Protein 7SBI (pdb70)

CATH classification: 3.10.20.90 (+1 more: 3.10.20.90)

Nearest PDB structures (foldseek):
  7sbi-assembly2_B  TM=1.006E+00  e=1.734E-34  Gallus gallus
  7sbi-assembly1_A  TM=1.005E+00  e=9.546E-33  Gallus gallus
  6jh0-assembly2_D  TM=4.943E-01  e=1.510E-15  Canis lupus familiaris
  3sdl-assembly1_C  TM=4.870E-01  e=1.754E-14  Homo sapiens
  8pf0-assembly1_A  TM=5.036E-01  e=2.439E-13  Homo sapiens

Solvent-accessible surface area: 17293 Å² total; per-residue (Å²): 202,100,13,110,0,44,0,55,41,120,147,46,115,43,13,63,66,167,14,70,22,70,22,26,2,8,94,1,18,4,58,0,52,154,92,54,104,29,47,32,39,38,5,95,18,45,46,64,107,84,137,88,84,78,37,104,32,48,58,20,0,44,59,22,35,10,131,117,90,9,40,0,60,2,28,77,22,144,96,112,84,14,50,0,16,0,72,22,114,62,29,15,0,15,10,72,3,100,17,84,30,33,0,108,87,1,0,87,65,0,108,70,25,30,123,10,43,33,128,36,0,64,0,26,9,111,127,136,105,6,94,55,122,49,38,0,65,96,41,80,0,22,48,119,22,37,0,110,7,88,84,119,124,274,137,156,94,10,92,1,47,0,57,45,131,141,44,112,42,16,64,53,138,15,85,21,70,27,26,1,18,95,1,15,5,55,0,52,149,87,56,104,30,46,34,42,37,3,106,17,49,30,72,119,73,125,73,42,49,79,32,94,32,40,56,22,0,47,59,12,32,1,133,111,91,13,41,0,55,2,40,78,34,144,88,112,87,16,49,0,19,0,84,17,100,78,39,26,0,16,10,73,2,83,14,78,30,34,0,101,87,1,10,88,61,0,25,74,26,25,133,21,54,32,147,38,4,96,0,30,16,121,138,87,96,7,96,53,120,51,37,0,60,97,13,76,0,31,41,56,15,42,0,103,7,105,87,35,129,281

Secondary structure (DSSP, 8-state):
--EEEEEE-TTS-EEEEEE-TT-BHHHHHHHHHHHH---GGGEEEEES--------TTSBSGGGT--S-EEEEEEE-----EEEEEE-SS-EEEEEE-TT-BHHHHHHHHHHHH---GGGEEEEETTEEPPTTSBTGGGTPPTT-EEEEEE---/---EEEEEE-TTS-EEEEEE-TT-BHHHHHHHHHHHH---GGGEEEEES-----PPP-TTSBSGGGT--S-EEEEEEE-----EEEEEE-SS-EEEEEE-TTSBHHHHHHHHHHHH---GGGEEEESSS-BPPTTSBTGGGTPPTT-EEEEEE---

Sequence (310 aa):
HMVKVQVKQLQGMSLTRKVHPSTTVWELKGEIEKEWCIPRYQQRLALQDNSNPALRDGDSLAAHGLFYDIVLLLLCTEPQEMEVLVKDSNKTTVYTVRPTDTVKQLKQQIYACQHVPVEQQRLTYETKELENHHTLEHYHVQPRSTIYLLLRLRSHMVKVQVKQLQGMSLTRKVHPSTTVWELKGEIEKEWCIPRYQQRLALQDNSNLPALRDGDSLAAHGLFYDIVLLLLCTEPQEMEVLVKDSNKTTVYTVRPTDTVKQLKQQIYACQHVPVEQQRLTYETKELENHHTLEHYHVQPRSTIYLLLRLR

Foldseek 3Di:
DWAWEWEAEPVGDIDIDTHAQFDFQLVVLVVVCVVPVAQSQFKAKDFPDAVHDGGDRVGGNVVVVRRYYTYIYIDGHDQDWFKEWEAEDPDIDIDIDGQFAFQQVVLVVCCVPVVADSVQWWKADPNHTGDRGHGNVVVSDDGHYYIYIDTDPD/DQWAWEWEAEPVGDIDIDTHGQQAFQLVVLVVVCVVPVAQSQFKAKDFPDPVHWDGGDRVGGNVVRVRRYYTYIYIGGDDQDWFKEWEDEDPDIDIDIDGQFAFQQVVLVVCCVPVVADSVQWWKDDPNHTGDRGHGNVVVSDDGHYYIYTDTDPD

B-factor: mean 43.78, std 9.24, range [24.63, 80.58]

Structure (mmCIF, N/CA/C/O backbone):
data_7SBI
#
_entry.id   7SBI
#
_cell.length_a   28.921
_cell.length_b   100.922
_cell.length_c   55.748
_cell.angle_alpha   90.000
_cell.angle_beta   104.962
_cell.angle_gamma   90.000
#
_symmetry.space_group_name_H-M   'P 1 21 1'
#
loop_
_entity.id
_entity.type
_entity.pdbx_description
1 polymer "2'-5' oligoadenylate synthase"
2 water water
#
loop_
_atom_site.group_PDB
_atom_site.id
_atom_site.type_symbol
_atom_site.label_atom_id
_atom_site.label_alt_id
_atom_site.label_comp_id
_atom_site.label_asym_id
_atom_site.label_entity_id
_atom_site.label_seq_id
_atom_site.pdbx_PDB_ins_code
_atom_site.Cartn_x
_atom_site.Cartn_y
_atom_site.Cartn_z
_atom_site.occupancy
_atom_site.B_iso_or_equiv
_atom_site.auth_seq_id
_atom_site.auth_comp_id
_atom_site.auth_asym_id
_atom_site.auth_atom_id
_atom_site.pdbx_PDB_model_num
ATOM 1 N N . HIS A 1 3 ? 40.71334 1.29107 100.62798 1.000 44.07898 348 HIS A N 1
ATOM 2 C CA . HIS A 1 3 ? 40.92434 0.82479 101.99259 1.000 48.72466 348 HIS A CA 1
ATOM 3 C C . HIS A 1 3 ? 39.76223 -0.06245 102.43369 1.000 55.89687 348 HIS A C 1
ATOM 4 O O . HIS A 1 3 ? 39.85824 -0.78602 103.42498 1.000 56.98201 348 HIS A O 1
ATOM 11 N N . MET A 1 4 ? 38.66573 0.00055 101.68222 1.000 56.14124 349 MET A N 1
ATOM 12 C CA . MET A 1 4 ? 37.44791 -0.73673 101.98076 1.000 47.77013 349 MET A CA 1
ATOM 13 C C . MET A 1 4 ? 37.13292 -1.68836 100.83379 1.000 50.65049 349 MET A C 1
ATOM 14 O O . MET A 1 4 ? 37.52237 -1.45377 99.68646 1.000 48.42108 349 MET A O 1
ATOM 19 N N . VAL A 1 5 ? 36.42265 -2.76608 101.15327 1.000 46.32456 350 VAL A N 1
ATOM 20 C CA . VAL A 1 5 ? 36.10287 -3.80632 100.18584 1.000 39.17668 350 VAL A CA 1
ATOM 21 C C . VAL A 1 5 ? 34.60432 -3.81080 99.90538 1.000 41.34903 350 VAL A C 1
ATOM 22 O O . VAL A 1 5 ? 33.78400 -3.35646 100.70926 1.000 35.66984 350 VAL A O 1
ATOM 26 N N . LYS A 1 6 ? 34.25366 -4.33575 98.73277 1.000 41.01541 351 LYS A N 1
ATOM 27 C CA . LYS A 1 6 ? 32.87102 -4.41017 98.27544 1.000 37.27458 351 LYS A CA 1
ATOM 28 C C . LYS A 1 6 ? 32.27119 -5.76110 98.65073 1.000 34.52153 351 LYS A C 1
ATOM 29 O O . LYS A 1 6 ? 32.78530 -6.80891 98.24523 1.000 37.38605 351 LYS A O 1
ATOM 35 N N . VAL A 1 7 ? 31.18377 -5.73602 99.41694 1.000 31.91358 352 VAL A N 1
ATOM 36 C CA . VAL A 1 7 ? 30.50344 -6.94470 99.87138 1.000 37.62209 352 VAL A CA 1
ATOM 37 C C . VAL A 1 7 ? 29.08838 -6.93153 99.30842 1.000 37.24963 352 VAL A C 1
ATOM 38 O O . VAL A 1 7 ? 28.27414 -6.07297 99.67440 1.000 38.74286 352 VAL A O 1
ATOM 42 N N . GLN A 1 8 ? 28.79852 -7.86695 98.40817 1.000 33.11374 353 GLN A N 1
ATOM 43 C CA . GLN A 1 8 ? 27.45590 -8.06281 97.87866 1.000 34.62167 353 GLN A CA 1
ATOM 44 C C . GLN A 1 8 ? 26.80097 -9.23765 98.59408 1.000 37.68748 353 GLN A C 1
ATOM 45 O O . GLN A 1 8 ? 27.41720 -10.29789 98.74724 1.000 33.91043 353 GLN A O 1
ATOM 51 N N . VAL A 1 9 ? 25.55638 -9.04994 99.02522 1.000 36.99281 354 VAL A N 1
ATOM 52 C CA . VAL A 1 9 ? 24.79458 -10.07950 99.72608 1.000 34.92824 354 VAL A CA 1
ATOM 53 C C . VAL A 1 9 ? 23.55575 -10.37745 98.89332 1.000 35.27795 354 VAL A C 1
ATOM 54 O O . VAL A 1 9 ? 22.61662 -9.57273 98.85926 1.000 35.59133 354 VAL A O 1
ATOM 58 N N . LYS A 1 10 ? 23.53921 -11.53675 98.24055 1.000 36.74872 355 LYS A N 1
ATOM 59 C CA . LYS A 1 10 ? 22.45982 -11.90945 97.33640 1.000 44.68694 355 LYS A CA 1
ATOM 60 C C . LYS A 1 10 ? 21.50325 -12.90142 97.98657 1.000 45.17482 355 LYS A C 1
ATOM 61 O O . LYS A 1 10 ? 21.92608 -13.84663 98.65975 1.000 42.41601 355 LYS A O 1
ATOM 67 N N . GLN A 1 11 ? 20.21111 -12.67251 97.77368 1.000 48.34696 356 GLN A N 1
ATOM 68 C CA . GLN A 1 11 ? 19.13672 -13.53732 98.23387 1.000 45.09236 356 GLN A CA 1
ATOM 69 C C . GLN A 1 11 ? 18.83930 -14.59604 97.16536 1.000 48.52712 356 GLN A C 1
ATOM 70 O O . GLN A 1 11 ? 19.3271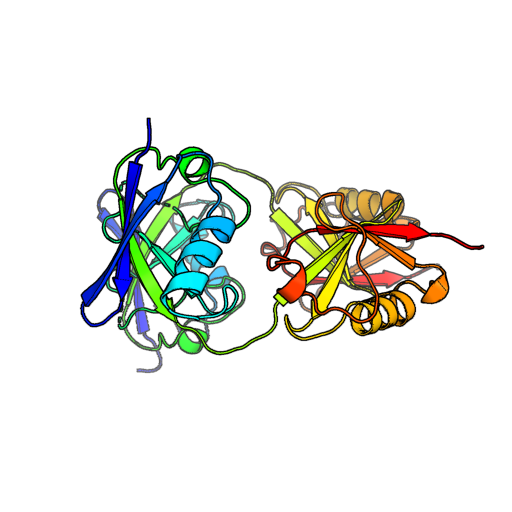6 -14.52257 96.03552 1.000 53.09278 356 GLN A O 1
ATOM 76 N N . LEU A 1 12 ? 18.04604 -15.60550 97.54648 1.000 49.82745 357 LEU A N 1
ATOM 7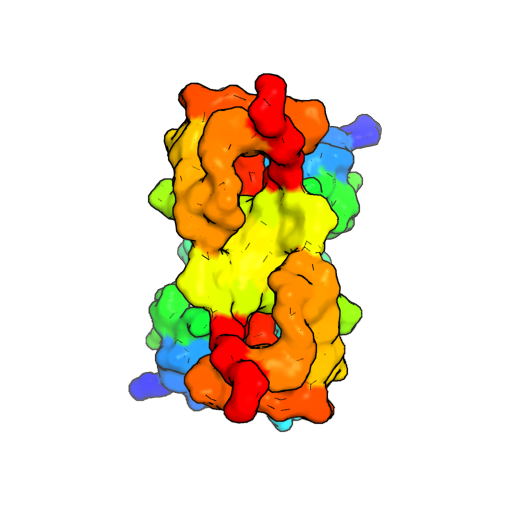7 C CA . LEU A 1 12 ? 17.79767 -16.75796 96.67957 1.000 46.97370 357 LEU A CA 1
ATOM 78 C C . LEU A 1 12 ? 17.31867 -16.34494 95.29114 1.000 54.71475 357 LEU A C 1
ATOM 79 O O . LEU A 1 12 ? 17.75771 -16.90897 94.28162 1.000 50.83371 357 LEU A O 1
ATOM 84 N N . GLN A 1 13 ? 16.41978 -15.36457 95.21782 1.000 53.48156 358 GLN A N 1
ATOM 85 C CA . GLN A 1 13 ? 15.85785 -14.92128 93.94801 1.000 50.23226 358 GLN A CA 1
ATOM 86 C C . GLN A 1 13 ? 16.67480 -13.82277 93.27626 1.000 53.72932 358 GLN A C 1
ATOM 87 O O . GLN A 1 13 ? 16.20749 -13.23553 92.29478 1.000 63.06463 358 GLN A O 1
ATOM 93 N N . GLY A 1 14 ? 17.87589 -13.53326 93.77184 1.000 49.45692 359 GLY A N 1
ATOM 94 C CA . GLY A 1 14 ? 18.77825 -12.60712 93.12940 1.000 54.76109 359 GLY A CA 1
ATOM 95 C C . GLY A 1 14 ? 18.76068 -11.20004 93.69077 1.000 53.92866 359 GLY A C 1
ATOM 96 O O . GLY A 1 14 ? 19.70089 -10.43839 93.43271 1.000 54.26414 359 GLY A O 1
ATOM 97 N N . MET A 1 15 ? 17.72280 -10.83113 94.44119 1.000 46.41702 360 MET A N 1
ATOM 98 C CA . MET A 1 15 ? 17.71151 -9.52713 95.08989 1.000 46.74847 360 MET A CA 1
ATOM 99 C C . MET A 1 15 ? 18.88155 -9.42556 96.05978 1.000 44.10806 360 MET A C 1
ATOM 100 O O . MET A 1 15 ? 19.16454 -10.35655 96.81805 1.000 43.02476 360 MET A O 1
ATOM 105 N N . SER A 1 16 ? 19.56875 -8.28728 96.03250 1.000 41.67699 361 SER A N 1
ATOM 106 C CA . SER A 1 16 ? 20.83253 -8.17249 96.74111 1.000 42.17827 361 SER A CA 1
ATOM 107 C C . SER A 1 16 ? 21.01586 -6.75662 97.26661 1.000 39.46423 361 SER A C 1
ATOM 108 O O . SER A 1 16 ? 20.26227 -5.83752 96.93371 1.000 35.20172 361 SER A O 1
ATOM 111 N N . LEU A 1 17 ? 22.04636 -6.59874 98.09629 1.000 30.02208 362 LEU A N 1
ATOM 112 C CA . LEU A 1 17 ? 22.49203 -5.30197 98.57913 1.000 32.22497 362 LEU A CA 1
ATOM 113 C C . LEU A 1 17 ? 24.01246 -5.26882 98.54064 1.000 39.65825 362 LEU A C 1
ATOM 114 O O . LEU A 1 17 ? 24.67296 -6.30638 98.64299 1.000 34.85870 362 LEU A O 1
ATOM 119 N N . THR A 1 18 ? 24.56204 -4.06639 98.39481 1.000 37.72665 363 THR A N 1
ATOM 120 C CA . THR A 1 18 ? 26.00121 -3.86907 98.31076 1.000 45.16632 363 THR A CA 1
ATOM 121 C C . THR A 1 18 ? 26.42553 -2.84415 99.35024 1.000 42.05585 363 THR A C 1
ATOM 122 O O . THR A 1 18 ? 25.77904 -1.80497 99.50953 1.000 42.85141 363 THR A O 1
ATOM 126 N N . ARG A 1 19 ? 27.51170 -3.14443 100.05842 1.000 42.10939 364 ARG A N 1
ATOM 127 C CA . ARG A 1 19 ? 28.01570 -2.28212 101.11583 1.000 40.86915 364 ARG A CA 1
ATOM 128 C C . ARG A 1 19 ? 29.52924 -2.18325 101.02576 1.000 41.66909 364 ARG A C 1
ATOM 129 O O . ARG A 1 19 ? 30.21656 -3.18552 100.80987 1.000 43.17712 364 ARG A O 1
ATOM 137 N N . LYS A 1 20 ? 30.03772 -0.96687 101.19453 1.000 39.82566 365 LYS A N 1
ATOM 138 C CA . LYS A 1 20 ? 31.46788 -0.72383 101.33819 1.000 39.60122 365 LYS A CA 1
ATOM 139 C C . LYS A 1 20 ? 31.81743 -0.89474 102.81191 1.000 38.85792 365 LYS A C 1
ATOM 140 O O . LYS A 1 20 ? 31.42761 -0.07304 103.64750 1.000 50.19203 365 LYS A O 1
ATOM 146 N N . VAL A 1 21 ? 32.53994 -1.96263 103.13836 1.000 42.27821 366 VAL A N 1
ATOM 147 C CA . VAL A 1 21 ? 32.81384 -2.30019 104.52787 1.000 41.09135 366 VAL A CA 1
ATOM 148 C C . VAL A 1 21 ? 34.31224 -2.48928 104.72183 1.000 43.20609 366 VAL A C 1
ATOM 149 O O . VAL A 1 21 ? 35.03887 -2.87151 103.79799 1.000 48.17969 366 VAL A O 1
ATOM 153 N N . HIS A 1 22 ? 34.77857 -2.18857 105.93821 1.000 44.32244 367 HIS A N 1
ATOM 154 C CA . HIS A 1 22 ? 36.18191 -2.33584 106.30095 1.000 42.93165 367 HIS A CA 1
ATOM 155 C C . HIS A 1 22 ? 36.48772 -3.79919 106.62046 1.000 37.16787 367 HIS A C 1
ATOM 156 O O . HIS A 1 22 ? 35.67073 -4.47911 107.24762 1.000 38.98294 367 HIS A O 1
ATOM 163 N N . PRO A 1 23 ? 37.64417 -4.31147 106.19068 1.000 37.19347 368 PRO A N 1
ATOM 164 C CA . PRO A 1 23 ? 37.94441 -5.73774 106.41004 1.000 36.47179 368 PRO A CA 1
ATOM 165 C C . PRO A 1 23 ? 37.97203 -6.15474 107.87304 1.000 31.51631 368 PRO A C 1
ATOM 166 O O . PRO A 1 23 ? 37.92437 -7.35900 108.15377 1.000 29.11543 368 PRO A O 1
ATOM 170 N N . SER A 1 24 ? 38.04186 -5.21143 108.81234 1.000 30.82774 369 SER A N 1
ATOM 171 C CA . SER A 1 24 ? 38.00151 -5.54725 110.23050 1.000 32.46643 369 SER A CA 1
ATOM 172 C C . SER A 1 24 ? 36.58358 -5.70562 110.76320 1.000 29.35995 369 SER A C 1
ATOM 173 O O . SER A 1 24 ? 36.41615 -6.00558 111.95033 1.000 31.60596 369 SER A O 1
ATOM 176 N N . THR A 1 25 ? 35.56849 -5.51655 109.92442 1.000 30.42521 370 THR A N 1
ATOM 177 C CA . THR A 1 25 ? 34.19097 -5.70396 110.35830 1.000 34.63294 370 THR A CA 1
ATOM 178 C C . THR A 1 25 ? 33.89045 -7.18784 110.52944 1.000 35.83634 370 THR A C 1
ATOM 179 O O . THR A 1 25 ? 34.23492 -8.00628 109.67109 1.000 29.54964 370 THR A O 1
ATOM 183 N N . THR A 1 26 ? 33.23879 -7.53152 111.63635 1.000 33.27672 371 THR A N 1
ATOM 184 C CA . THR A 1 26 ? 32.90689 -8.91820 111.91692 1.000 34.14172 371 THR A CA 1
ATOM 185 C C . THR A 1 26 ? 31.69992 -9.36304 111.09504 1.000 31.56248 371 THR A C 1
ATOM 186 O O . THR A 1 26 ? 30.95543 -8.54989 110.54035 1.000 24.85539 371 THR A O 1
ATOM 190 N N . VAL A 1 27 ? 31.52055 -10.68397 111.01670 1.000 29.46668 372 VAL A N 1
ATOM 191 C CA . VAL A 1 27 ? 30.37069 -11.24061 110.31093 1.000 26.89051 372 VAL A CA 1
ATOM 192 C C . VAL A 1 27 ? 29.07883 -10.89674 111.04279 1.000 27.04735 372 VAL A C 1
ATOM 193 O O . VAL A 1 27 ? 28.04086 -10.64845 110.41683 1.000 28.58694 372 VAL A O 1
ATOM 197 N N . TRP A 1 28 ? 29.12178 -10.87228 112.37731 1.000 28.29497 373 TRP A N 1
ATOM 198 C CA . TRP A 1 28 ? 27.94905 -10.48470 113.15525 1.000 33.19263 373 TRP A CA 1
ATOM 199 C C . TRP A 1 28 ? 27.55233 -9.04333 112.86122 1.000 34.74749 373 TRP A C 1
ATOM 200 O O . TRP A 1 28 ? 26.37042 -8.73956 112.66187 1.000 35.22195 373 TRP A O 1
ATOM 211 N N . GLU A 1 29 ? 28.53305 -8.13630 112.84087 1.000 31.47929 374 GLU A N 1
ATOM 212 C CA . GLU A 1 29 ? 28.24964 -6.74704 112.49688 1.000 32.48406 374 GLU A CA 1
ATOM 213 C C . GLU A 1 29 ? 27.74246 -6.62005 111.06682 1.000 34.14909 374 GLU A C 1
ATOM 214 O O . GLU A 1 29 ? 26.90528 -5.75661 110.78077 1.000 40.07829 374 GLU A O 1
ATOM 220 N N . LEU A 1 30 ? 28.24612 -7.45597 110.15458 1.000 33.25748 375 LEU A N 1
ATOM 221 C CA . LEU A 1 30 ? 27.74235 -7.44443 108.78475 1.000 34.20605 375 LEU A CA 1
ATOM 222 C C . LEU A 1 30 ? 26.28798 -7.89502 108.73159 1.000 35.94928 375 LEU A C 1
ATOM 223 O O . LEU A 1 30 ? 25.49713 -7.36971 107.93943 1.000 32.40325 375 LEU A O 1
ATOM 228 N N . LYS A 1 31 ? 25.91703 -8.86732 109.56899 1.000 34.61969 376 LYS A N 1
ATOM 229 C CA . LYS A 1 31 ? 24.51987 -9.27911 109.64998 1.000 33.76164 376 LYS A CA 1
ATOM 230 C C . LYS A 1 31 ? 23.64048 -8.16021 110.19068 1.000 32.96041 376 LYS A C 1
ATOM 231 O O . LYS A 1 31 ? 22.45791 -8.07268 109.83560 1.000 33.63764 376 LYS A O 1
ATOM 237 N N . GLY A 1 32 ? 24.19367 -7.30215 111.05247 1.000 37.04604 377 GLY A N 1
ATOM 238 C CA . GLY A 1 32 ? 23.45468 -6.13277 111.49170 1.000 33.05626 377 GLY A CA 1
ATOM 239 C C . GLY A 1 32 ? 23.20408 -5.14518 110.37122 1.000 30.88152 377 GLY A C 1
ATOM 240 O O . GLY A 1 32 ? 22.15572 -4.49450 110.33561 1.000 31.76112 377 GLY A O 1
ATOM 241 N N . GLU A 1 33 ? 24.16103 -5.01026 109.44942 1.000 29.05040 378 GLU A N 1
ATOM 242 C CA . GLU A 1 33 ? 23.94732 -4.16793 108.27734 1.000 30.58304 378 GLU A CA 1
ATOM 243 C C . GLU A 1 33 ? 22.87799 -4.75746 107.36691 1.000 33.14422 378 GLU A C 1
ATOM 244 O O . GLU A 1 33 ? 22.08366 -4.01879 106.77400 1.000 36.45214 378 GLU A O 1
ATOM 250 N N . ILE A 1 34 ? 22.84377 -6.08621 107.24137 1.000 29.43026 379 ILE A N 1
ATOM 251 C CA . ILE A 1 34 ? 21.76852 -6.73072 106.49547 1.000 32.23651 379 ILE A CA 1
ATOM 252 C C . ILE A 1 34 ? 20.43581 -6.52442 107.20249 1.000 30.48988 379 ILE A C 1
ATOM 253 O O . ILE A 1 34 ? 19.38499 -6.44185 106.55479 1.000 39.14177 379 ILE A O 1
ATOM 258 N N . GLU A 1 35 ? 20.45432 -6.42440 108.53365 1.000 30.96702 380 GLU A N 1
ATOM 259 C CA . GLU A 1 35 ? 19.21447 -6.28170 109.28989 1.000 34.66480 380 GLU A CA 1
ATOM 260 C C . GLU A 1 35 ? 18.59063 -4.90645 109.08176 1.000 31.86096 380 GLU A C 1
ATOM 261 O O . GLU A 1 35 ? 17.36630 -4.78542 108.97632 1.000 34.14971 380 GLU A O 1
ATOM 267 N N . LYS A 1 36 ? 19.40905 -3.85473 109.03197 1.000 29.70103 381 LYS A N 1
ATOM 268 C CA . LYS A 1 36 ? 18.85701 -2.51329 108.88167 1.000 32.44230 381 LYS A CA 1
ATOM 269 C C . LYS A 1 36 ? 18.28463 -2.26506 107.49134 1.000 32.79959 381 LYS A C 1
ATOM 270 O O . LYS A 1 36 ? 17.50586 -1.32164 107.31808 1.000 47.81481 381 LYS A O 1
ATOM 276 N N . GLU A 1 37 ? 18.64923 -3.07929 106.50068 1.000 36.66445 382 GLU A N 1
ATOM 277 C CA . GLU A 1 37 ? 18.09778 -2.93301 105.15806 1.000 41.73363 382 GLU A CA 1
ATOM 278 C C . GLU A 1 37 ? 16.88780 -3.82773 104.91072 1.000 41.58000 382 GLU A C 1
ATOM 279 O O . GLU A 1 37 ? 15.90426 -3.38331 104.30859 1.000 43.37842 382 GLU A O 1
ATOM 285 N N . TRP A 1 38 ? 16.93207 -5.07761 105.37250 1.000 36.25742 383 TRP A N 1
ATOM 286 C CA . TRP A 1 38 ? 15.90320 -6.05796 105.05524 1.000 35.63083 383 TRP A CA 1
ATOM 287 C C . TRP A 1 38 ? 15.13151 -6.55170 106.27115 1.000 32.29167 383 TRP A C 1
ATOM 288 O O . TRP A 1 38 ? 14.22822 -7.38105 106.11160 1.000 36.16091 383 TRP A O 1
ATOM 299 N N . CYS A 1 39 ? 15.47709 -6.09588 107.47591 1.000 33.80811 384 CYS A N 1
ATOM 300 C CA . CYS A 1 39 ? 14.75401 -6.36211 108.71818 1.000 33.26986 384 CYS A CA 1
ATOM 301 C C . CYS A 1 39 ? 14.82845 -7.81685 109.16263 1.000 31.92684 384 CYS A C 1
ATOM 302 O O . CYS A 1 39 ? 14.13683 -8.19761 110.11576 1.000 35.45634 384 CYS A O 1
ATOM 305 N N . ILE A 1 40 ? 15.63750 -8.64021 108.50972 1.000 34.42490 385 ILE A N 1
ATOM 306 C CA . ILE A 1 40 ? 15.81179 -10.02211 108.97193 1.000 33.56136 385 ILE A CA 1
ATOM 307 C C . ILE A 1 40 ? 16.63061 -10.01424 110.25635 1.000 35.89755 385 ILE A C 1
ATOM 308 O O . ILE A 1 40 ? 17.72195 -9.41767 110.28500 1.000 34.47682 385 ILE A O 1
ATOM 313 N N . PRO A 1 41 ? 16.15094 -10.62350 111.33979 1.000 37.68075 386 PRO A N 1
ATOM 314 C CA . PRO A 1 41 ? 16.96843 -10.72219 112.55529 1.000 35.57430 386 PRO A CA 1
ATOM 315 C C . PRO A 1 41 ? 18.30945 -11.38470 112.26639 1.000 35.01825 386 PRO A C 1
ATOM 316 O O . PRO A 1 41 ? 18.40717 -12.29460 111.43973 1.000 35.48826 386 PRO A O 1
ATOM 320 N N . ARG A 1 42 ? 19.35334 -10.91298 112.95630 1.000 29.57952 387 ARG A N 1
ATOM 321 C CA . ARG A 1 42 ? 20.68261 -11.48969 112.77441 1.000 31.03158 387 ARG A CA 1
ATOM 322 C C . ARG A 1 42 ? 20.69615 -12.98077 113.08363 1.000 30.41490 387 ARG A C 1
ATOM 323 O O . ARG A 1 42 ? 21.46502 -13.73492 112.47657 1.000 35.54459 387 ARG A O 1
ATOM 331 N N . TYR A 1 43 ? 19.85534 -13.42156 114.02144 1.000 32.46817 388 TYR A N 1
ATOM 332 C CA . TYR A 1 43 ? 19.83692 -14.81964 114.43348 1.000 35.02346 388 TYR A CA 1
ATOM 333 C C . TYR A 1 43 ? 19.25044 -15.73413 113.36670 1.000 30.48420 388 TYR A C 1
ATOM 334 O O . TYR A 1 43 ? 19.44677 -16.95250 113.43720 1.000 31.80558 388 TYR A O 1
ATOM 343 N N . GLN A 1 44 ? 18.53605 -15.17817 112.38695 1.000 34.41385 389 GLN A N 1
ATOM 344 C CA . GLN A 1 44 ? 17.92046 -15.95603 111.31988 1.000 33.63544 389 GLN A CA 1
ATOM 345 C C . GLN A 1 44 ? 18.64057 -15.77920 109.98817 1.000 37.21338 389 GLN A C 1
ATOM 346 O O . GLN A 1 44 ? 18.08103 -16.10450 108.93566 1.000 40.91584 389 GLN A O 1
ATOM 352 N N . GLN A 1 45 ? 19.87058 -15.27461 110.01398 1.000 31.24471 390 GLN A N 1
ATOM 353 C CA . GLN A 1 45 ? 20.65632 -15.04248 108.81058 1.000 30.64014 390 GLN A CA 1
ATOM 354 C C . GLN A 1 45 ? 21.77290 -16.07237 108.72984 1.000 36.34697 390 GLN A C 1
ATOM 355 O O . GLN A 1 45 ? 22.56574 -16.20756 109.66773 1.000 41.14335 390 GLN A O 1
ATOM 361 N N . ARG A 1 46 ? 21.83411 -16.79207 107.61366 1.000 29.45763 391 ARG A N 1
ATOM 362 C CA . ARG A 1 46 ? 22.93440 -17.70132 107.32203 1.000 34.69995 391 ARG A CA 1
ATOM 363 C C . ARG A 1 46 ? 23.69133 -17.16768 106.11346 1.000 34.85970 391 ARG A C 1
ATOM 364 O O . ARG A 1 46 ? 23.12345 -17.05185 105.02178 1.000 34.00965 391 ARG A O 1
ATOM 372 N N . LEU A 1 47 ? 24.96443 -16.84029 106.31295 1.000 35.71415 392 LEU A N 1
ATOM 373 C CA . LEU A 1 47 ? 25.81303 -16.27667 105.27336 1.000 39.65774 392 LEU A CA 1
ATOM 374 C C . LEU A 1 47 ? 26.85581 -17.29504 104.83306 1.000 37.97184 392 LEU A C 1
ATOM 375 O O . LEU A 1 47 ? 27.43569 -18.00355 105.66211 1.000 39.93492 392 LEU A O 1
ATOM 380 N N . ALA A 1 48 ? 27.08603 -17.36497 103.52306 1.000 35.29207 393 ALA A N 1
ATOM 381 C CA . ALA A 1 48 ? 28.08006 -18.26448 102.95742 1.000 41.88750 393 ALA A CA 1
ATOM 382 C C . ALA A 1 48 ? 28.64839 -17.64173 101.69114 1.000 45.76610 393 ALA A C 1
ATOM 383 O O . ALA A 1 48 ? 27.97745 -16.86189 101.01048 1.000 39.92214 393 ALA A O 1
ATOM 385 N N . LEU A 1 49 ? 29.89392 -17.99155 101.38411 1.000 44.42582 394 LEU A N 1
ATOM 386 C CA . LEU A 1 49 ? 30.54647 -17.45513 100.19898 1.000 43.34367 394 LEU A CA 1
ATOM 387 C C . LEU A 1 49 ? 29.96707 -18.08647 98.93922 1.000 43.69975 394 LEU A C 1
ATOM 388 O O . LEU A 1 49 ? 29.71303 -19.29344 98.88765 1.000 42.16190 394 LEU A O 1
ATOM 393 N N . GLN A 1 50 ? 29.73832 -17.25259 97.92299 1.000 45.09461 395 GLN A N 1
ATOM 394 C CA . GLN A 1 50 ? 29.24625 -17.75872 96.64542 1.000 48.17516 395 GLN A CA 1
ATOM 395 C C . GLN A 1 50 ? 30.30484 -18.59384 95.93639 1.000 53.06598 395 GLN A C 1
ATOM 396 O O . GLN A 1 50 ? 30.02954 -19.70999 95.48198 1.000 56.00556 395 GLN A O 1
ATOM 402 N N . ASP A 1 51 ? 31.52221 -18.06886 95.83152 1.000 59.72890 396 ASP A N 1
ATOM 403 C CA . ASP A 1 51 ? 32.60946 -18.72186 95.11101 1.000 59.73078 396 ASP A CA 1
ATOM 404 C C . ASP A 1 51 ? 33.71572 -19.04878 96.10552 1.000 57.37734 396 ASP A C 1
ATOM 405 O O . ASP A 1 51 ? 34.41862 -18.14813 96.57682 1.000 57.88645 396 ASP A O 1
ATOM 410 N N . ASN A 1 52 ? 33.87636 -20.33036 96.41640 1.000 62.11545 397 ASN A N 1
ATOM 411 C CA . ASN A 1 52 ? 34.90336 -20.75442 97.35809 1.000 59.67418 397 ASN A CA 1
ATOM 412 C C . ASN A 1 52 ? 35.73486 -21.89493 96.77849 1.000 66.25980 397 ASN A C 1
ATOM 413 O O . ASN A 1 52 ? 36.42741 -21.72186 95.77577 1.000 66.00722 397 ASN A O 1
ATOM 418 N N . SER A 1 54 ? 39.66997 -22.27825 96.46052 1.000 66.95602 399 SER A N 1
ATOM 419 C CA . SER A 1 54 ? 40.30661 -22.73236 97.69083 1.000 66.82969 399 SER A CA 1
ATOM 420 C C . SER A 1 54 ? 39.35294 -22.59828 98.87852 1.000 69.67370 399 SER A C 1
ATOM 421 O O . SER A 1 54 ? 38.87384 -21.50463 99.18622 1.000 80.58155 399 SER A O 1
ATOM 424 N N . ASN A 1 55 ? 39.07462 -23.72059 99.53491 0.964 73.08658 400 ASN A N 1
ATOM 425 C CA . ASN A 1 55 ? 38.15579 -23.74188 100.66682 0.964 68.04084 400 ASN A CA 1
ATOM 426 C C . ASN A 1 55 ? 38.86921 -23.31337 101.94381 0.964 64.74382 400 ASN A C 1
ATOM 427 O O . ASN A 1 55 ? 39.79581 -23.98393 102.40086 0.964 60.20719 400 ASN A O 1
ATOM 432 N N . PRO A 1 57 ? 36.37183 -21.94389 104.44699 1.000 48.48217 402 PRO A N 1
ATOM 433 C CA . PRO A 1 57 ? 35.78516 -22.44012 105.69752 1.000 47.74295 402 PRO A CA 1
ATOM 434 C C . PRO A 1 57 ? 34.48813 -21.72111 106.06191 1.000 53.16254 402 PRO A C 1
ATOM 435 O O . PRO A 1 57 ? 34.16655 -20.69641 105.45921 1.000 50.93258 402 PRO A O 1
ATOM 439 N N . ALA A 1 58 ? 33.75644 -22.25921 107.03570 1.000 50.50629 403 ALA A N 1
ATOM 440 C CA . ALA A 1 58 ? 32.49807 -21.65466 107.45185 1.000 50.83214 403 ALA A CA 1
ATOM 441 C C . ALA A 1 58 ? 32.73558 -20.31526 108.13954 1.000 47.51671 403 ALA A C 1
ATOM 442 O O . ALA A 1 58 ? 33.70986 -20.13936 108.87719 1.000 46.29359 403 ALA A O 1
ATOM 444 N N . LEU A 1 59 ? 31.83803 -19.36539 107.88451 1.000 46.52568 404 LEU A N 1
ATOM 445 C CA . LEU A 1 59 ? 31.96571 -18.03594 108.46407 1.000 44.80894 404 LEU A CA 1
ATOM 446 C C . LEU A 1 59 ? 31.63224 -18.05346 109.95093 1.000 40.57202 404 LEU A C 1
ATOM 447 O O . LEU A 1 59 ? 30.65367 -18.66989 110.38264 1.000 34.89993 404 LEU A O 1
ATOM 452 N N . ARG A 1 60 ? 32.46049 -17.36951 110.73186 1.000 38.76826 405 ARG A N 1
ATOM 453 C CA . ARG A 1 60 ? 32.30147 -17.25241 112.17470 1.000 35.54648 405 ARG A CA 1
ATOM 454 C C . ARG A 1 60 ? 31.88319 -15.83103 112.52988 1.000 36.95275 405 ARG A C 1
ATOM 455 O O . ARG A 1 60 ? 32.51117 -14.86517 112.08680 1.000 33.96284 405 ARG A O 1
ATOM 463 N N . ASP A 1 61 ? 30.80836 -15.71454 113.31517 1.000 38.68796 406 ASP A N 1
ATOM 464 C CA . ASP A 1 61 ? 30.24638 -14.40726 113.64245 1.000 33.77149 406 ASP A CA 1
ATOM 465 C C . ASP A 1 61 ? 31.23327 -13.54101 114.41281 1.000 32.14543 406 ASP A C 1
ATOM 466 O O . ASP A 1 61 ? 31.30967 -12.32786 114.18873 1.000 37.00582 406 ASP A O 1
ATOM 471 N N . GLY A 1 62 ? 32.00046 -14.14220 115.32231 1.000 31.77083 407 GLY A N 1
ATOM 472 C CA . GLY A 1 62 ? 32.84805 -13.35020 116.19568 1.000 31.82246 407 GLY A CA 1
ATOM 473 C C . GLY A 1 62 ? 34.03943 -12.71751 115.50621 1.000 36.77441 407 GLY A C 1
ATOM 474 O O . GLY A 1 62 ? 34.53522 -11.67979 115.95493 1.000 44.19213 407 GLY A O 1
ATOM 475 N N . ASP A 1 63 ? 34.50339 -13.30817 114.41197 1.000 40.60981 408 ASP A N 1
ATOM 476 C CA . ASP A 1 63 ? 35.71964 -12.85997 113.75265 1.000 38.70059 408 ASP A CA 1
ATOM 477 C C . ASP A 1 63 ? 35.40947 -11.98994 112.53837 1.000 35.28061 408 ASP A C 1
ATOM 478 O O . ASP A 1 63 ? 34.32597 -12.04994 111.95465 1.000 31.24660 408 ASP A O 1
ATOM 483 N N . SER A 1 64 ? 36.38864 -11.17006 112.16716 1.000 36.25377 409 SER A N 1
ATOM 484 C CA . SER A 1 64 ? 36.25427 -10.23324 111.06352 1.000 28.12951 409 SER A CA 1
ATOM 485 C C . SER A 1 64 ? 36.41138 -10.94574 109.72253 1.000 32.07999 409 SER A C 1
ATOM 486 O O . SER A 1 64 ? 36.81112 -12.11068 109.64514 1.000 38.01258 409 SER A O 1
ATOM 489 N N . LEU A 1 65 ? 36.06697 -10.22582 108.65208 1.000 24.63136 410 LEU A N 1
ATOM 490 C CA . LEU A 1 65 ? 36.27079 -10.75073 107.30551 1.000 32.64990 410 LEU A CA 1
ATOM 491 C C . LEU A 1 65 ? 37.73978 -11.07395 107.06317 1.000 33.36667 410 LEU A C 1
ATOM 492 O O . LEU A 1 65 ? 38.07473 -12.14111 106.53636 1.000 36.96509 410 LEU A O 1
ATOM 497 N N . ALA A 1 66 ? 38.63363 -10.15176 107.43168 1.000 32.25590 411 ALA A N 1
ATOM 498 C CA . ALA A 1 66 ? 40.06074 -10.39121 107.24507 1.000 34.03892 411 ALA A CA 1
ATOM 499 C C . ALA A 1 66 ? 40.54176 -11.57322 108.07470 1.000 35.19499 411 ALA A C 1
ATOM 500 O O . ALA A 1 66 ? 41.48571 -12.26644 107.67723 1.000 33.16003 411 ALA A O 1
ATOM 502 N N . ALA A 1 67 ? 39.91364 -11.81719 109.22834 1.000 39.24716 412 ALA A N 1
ATOM 503 C CA . ALA A 1 67 ? 40.25098 -12.98802 110.02765 1.000 31.58809 412 ALA A CA 1
ATOM 504 C C . ALA A 1 67 ? 39.82418 -14.28779 109.35994 1.000 40.19757 412 ALA A C 1
ATOM 505 O O . ALA A 1 67 ? 40.24456 -15.36198 109.80412 1.000 40.92867 412 ALA A O 1
ATOM 507 N N . HIS A 1 68 ? 39.01043 -14.21345 108.30851 1.000 40.00455 413 HIS A N 1
ATOM 508 C CA . HIS A 1 68 ? 38.67696 -15.35945 107.47726 1.000 35.19992 413 HIS A CA 1
ATOM 509 C C . HIS A 1 68 ? 39.53554 -15.43160 106.22556 1.000 31.77609 413 HIS A C 1
ATOM 510 O O . HIS A 1 68 ? 39.34939 -16.34150 105.41304 1.000 36.96335 413 HIS A O 1
ATOM 517 N N . GLY A 1 69 ? 40.46777 -14.49817 106.05294 1.000 37.87250 414 GLY A N 1
ATOM 518 C CA . GLY A 1 69 ? 41.17613 -14.35904 104.80064 1.000 32.91066 414 GLY A CA 1
ATOM 519 C C . GLY A 1 69 ? 40.44757 -13.54081 103.76171 1.000 36.06354 414 GLY A C 1
ATOM 520 O O . GLY A 1 69 ? 40.86811 -13.52613 102.59931 1.000 38.91151 414 GLY A O 1
ATOM 521 N N . LEU A 1 70 ? 39.36779 -12.85970 104.14255 1.000 33.72577 415 LEU A N 1
ATOM 522 C CA . LEU A 1 70 ? 38.54839 -12.08009 103.21616 1.000 35.07188 415 LEU A CA 1
ATOM 523 C C . LEU A 1 70 ? 38.88456 -10.60498 103.40978 1.000 42.19586 415 LEU A C 1
ATOM 524 O O . LEU A 1 70 ? 38.31347 -9.92201 104.26033 1.000 39.56650 415 LEU A O 1
ATOM 529 N N . PHE A 1 71 ? 39.82319 -10.11267 102.60288 1.000 40.08498 416 PHE A N 1
ATOM 530 C CA . PHE A 1 71 ? 40.20581 -8.70610 102.59708 1.000 36.61822 416 PHE A CA 1
ATOM 531 C C . PHE A 1 71 ? 40.12722 -8.13898 101.18498 1.000 37.74134 416 PHE A C 1
ATOM 532 O O . PHE A 1 71 ? 40.90827 -7.25997 100.81143 1.000 40.68604 416 PHE A O 1
ATOM 540 N N . TYR A 1 72 ? 39.18150 -8.64283 100.39408 1.000 37.46513 417 TYR A N 1
ATOM 541 C CA . TYR A 1 72 ? 38.96110 -8.21613 99.02102 1.000 37.74796 417 TYR A CA 1
ATOM 542 C C . TYR A 1 72 ? 37.46158 -8.24160 98.75217 1.000 38.30826 417 TYR A C 1
ATOM 543 O O . TYR A 1 72 ? 36.66313 -8.61474 99.61779 1.000 35.84761 417 TYR A O 1
ATOM 552 N N . ASP A 1 73 ? 37.07145 -7.83339 97.54628 1.000 34.89996 418 ASP A N 1
ATOM 553 C CA . ASP A 1 73 ? 35.65812 -7.83570 97.19169 1.000 36.55210 418 ASP A CA 1
ATOM 554 C C . ASP A 1 73 ? 35.13924 -9.26642 97.13050 1.000 38.44185 418 ASP A C 1
ATOM 555 O O . ASP A 1 73 ? 35.77708 -10.14718 96.54603 1.000 38.70744 418 ASP A O 1
ATOM 560 N N . ILE A 1 74 ? 33.96999 -9.49500 97.72998 1.000 29.50926 419 ILE A N 1
ATOM 561 C CA . ILE A 1 74 ? 33.39086 -10.82669 97.83591 1.000 35.06811 419 ILE A CA 1
ATOM 562 C C . ILE A 1 74 ? 31.90142 -10.74982 97.53300 1.000 32.70387 419 ILE A C 1
ATOM 563 O O . ILE A 1 74 ? 31.28754 -9.68190 97.56695 1.000 32.23578 419 ILE A O 1
ATOM 568 N N . VAL A 1 75 ? 31.32720 -11.90922 97.22799 1.000 36.25270 420 VAL A N 1
ATOM 569 C CA . VAL A 1 75 ? 29.89413 -12.06223 97.01800 1.000 35.10598 420 VAL A CA 1
ATOM 570 C C . VAL A 1 75 ? 29.39870 -13.13452 97.97628 1.000 38.73873 420 VAL A C 1
ATOM 571 O O . VAL A 1 75 ? 29.94062 -14.24568 98.00604 1.000 43.53183 420 VAL A O 1
ATOM 575 N N . LEU A 1 76 ? 28.37164 -12.80323 98.75212 1.000 36.91171 421 LEU A N 1
ATOM 576 C CA . LEU A 1 76 ? 27.81876 -13.70664 99.74881 1.000 41.08547 421 LEU A CA 1
ATOM 577 C C . LEU A 1 76 ? 26.36891 -14.01626 99.41174 1.000 40.56899 421 LEU A C 1
ATOM 578 O O . LEU A 1 76 ? 25.61075 -13.12817 99.01000 1.000 37.40072 421 LEU A O 1
ATOM 583 N N . LEU A 1 77 ? 25.99261 -15.28130 99.57030 1.000 40.03030 422 LEU A N 1
ATOM 584 C CA . LEU A 1 77 ? 24.60430 -15.69281 99.44151 1.000 39.00877 422 LEU A CA 1
ATOM 585 C C . LEU A 1 77 ? 23.93858 -15.66900 100.80985 1.000 36.95299 422 LEU A C 1
ATOM 586 O O . LEU A 1 77 ? 24.52603 -16.09961 101.80662 1.000 35.61308 422 LEU A O 1
ATOM 591 N N . LEU A 1 78 ? 22.70720 -15.16921 100.85192 1.000 37.67063 423 LEU A N 1
ATOM 592 C CA . LEU A 1 78 ? 21.95512 -15.04301 102.09243 1.000 42.12358 423 LEU A CA 1
ATOM 593 C C . LEU A 1 78 ? 20.85201 -16.08908 102.13865 1.000 36.44829 423 LEU A C 1
ATOM 594 O O . LEU A 1 78 ? 20.08761 -16.23700 101.17942 1.000 42.17753 423 LEU A O 1
ATOM 599 N N . LEU A 1 79 ? 20.77803 -16.81098 103.25268 1.000 39.26947 424 LEU A N 1
ATOM 600 C CA . LEU A 1 79 ? 19.71310 -17.76694 103.51665 1.000 40.07674 424 LEU A CA 1
ATOM 601 C C . LEU A 1 79 ? 19.02554 -17.37954 104.81619 1.000 36.48877 424 LEU A C 1
ATOM 602 O O . LEU A 1 79 ? 19.69574 -17.09146 105.81339 1.000 40.97766 424 LEU A O 1
ATOM 607 N N . CYS A 1 80 ? 17.69715 -17.37830 104.80622 1.000 35.28922 425 CYS A N 1
ATOM 608 C CA . CYS A 1 80 ? 16.90700 -17.05344 105.98524 1.000 33.58574 425 CYS A CA 1
ATOM 609 C C . CYS A 1 80 ? 16.43631 -18.34100 106.64564 1.000 37.92988 425 CYS A C 1
ATOM 610 O O . CYS A 1 80 ? 15.89384 -19.22570 105.97540 1.000 35.93164 425 CYS A O 1
ATOM 613 N N . THR A 1 81 ? 16.63782 -18.43992 107.95453 1.000 39.11982 426 THR A N 1
ATOM 614 C CA . THR A 1 81 ? 16.27183 -19.62805 108.70858 1.000 45.51430 426 THR A CA 1
ATOM 615 C C . THR A 1 81 ? 15.15270 -19.30232 109.68829 1.000 39.83221 426 THR A C 1
ATOM 616 O O . THR A 1 81 ? 14.81471 -18.14008 109.92489 1.000 39.26434 426 THR A O 1
ATOM 620 N N . GLU A 1 82 ? 14.57566 -20.35473 110.25468 1.000 37.28350 427 GLU A N 1
ATOM 621 C CA . GLU A 1 82 ? 13.46756 -20.18677 111.17930 1.000 44.82724 427 GLU A CA 1
ATOM 622 C C . GLU A 1 82 ? 13.97878 -19.79603 112.56268 1.000 44.18454 427 GLU A C 1
ATOM 623 O O . GLU A 1 82 ? 15.11373 -20.09397 112.92760 1.000 44.31306 427 GLU A O 1
ATOM 629 N N . PRO A 1 83 ? 13.14258 -19.10936 113.36152 1.000 38.54543 428 PRO A N 1
ATOM 630 C CA . PRO A 1 83 ? 13.56173 -18.74056 114.72027 1.000 39.14136 428 PRO A CA 1
ATOM 631 C C . PRO A 1 83 ? 13.74860 -19.97688 115.59066 1.000 48.06911 428 PRO A C 1
ATOM 632 O O . PRO A 1 83 ? 12.79701 -20.69946 115.88534 1.000 54.78175 428 PRO A O 1
ATOM 636 N N . GLN A 1 84 ? 14.98915 -20.20957 115.99417 1.000 49.07417 429 GLN A N 1
ATOM 637 C CA . GLN A 1 84 ? 15.34913 -21.27881 116.91326 1.000 46.40608 429 GLN A CA 1
ATOM 638 C C . GLN A 1 84 ? 16.05652 -20.65987 118.11783 1.000 44.26079 429 GLN A C 1
ATOM 639 O O . GLN A 1 84 ? 16.05193 -19.43981 118.30400 1.000 42.02388 429 GLN A O 1
ATOM 645 N N . GLU A 1 85 ? 16.66692 -21.50311 118.94249 1.000 44.98454 430 GLU A N 1
ATOM 646 C CA . GLU A 1 85 ? 17.40789 -21.02119 120.09705 1.000 41.21182 430 GLU A CA 1
ATOM 647 C C . GLU A 1 85 ? 18.90371 -20.97373 119.81779 1.000 39.06216 430 GLU A C 1
ATOM 648 O O . GLU A 1 85 ? 19.40023 -21.47249 118.80370 1.000 36.22993 430 GLU A O 1
ATOM 654 N N . MET A 1 86 ? 19.61772 -20.34818 120.75075 1.000 39.85653 431 MET A N 1
ATOM 655 C CA . MET A 1 86 ? 21.06932 -20.26920 120.75158 1.000 40.02028 431 MET A CA 1
ATOM 656 C C . MET A 1 86 ? 21.57074 -20.58904 122.15208 1.000 33.21606 431 MET A C 1
ATOM 657 O O . MET A 1 86 ? 20.79805 -20.67126 123.10991 1.000 30.15878 431 MET A O 1
ATOM 662 N N . GLU A 1 87 ? 22.87969 -20.77362 122.27248 1.000 42.84073 432 GLU A N 1
ATOM 663 C CA . GLU A 1 87 ? 23.50459 -20.95627 123.57141 1.000 39.68526 432 GLU A CA 1
ATOM 664 C C . GLU A 1 87 ? 24.34604 -19.72803 123.89354 1.000 36.83352 432 GLU A C 1
ATOM 665 O O . GLU A 1 87 ? 24.77641 -18.98690 123.00555 1.000 39.16586 432 GLU A O 1
ATOM 671 N N . VAL A 1 88 ? 24.57843 -19.51379 125.18141 1.000 32.96882 433 VAL A N 1
ATOM 672 C CA . VAL A 1 88 ? 25.42376 -18.42361 125.65055 1.000 36.56955 433 VAL A CA 1
ATOM 673 C C . VAL A 1 88 ? 26.32119 -18.94816 126.75829 1.000 42.69378 433 VAL A C 1
ATOM 674 O O . VAL A 1 88 ? 25.86791 -19.67521 127.65282 1.000 39.64390 433 VAL A O 1
ATOM 678 N N . LEU A 1 89 ? 27.59971 -18.59570 126.69493 1.000 40.12578 434 LEU A N 1
ATOM 679 C CA . LEU A 1 89 ? 28.55416 -18.97783 127.72262 1.000 37.19097 434 LEU A CA 1
ATOM 680 C C . LEU A 1 89 ? 28.54771 -17.92960 128.82653 1.000 41.17899 434 LEU A C 1
ATOM 681 O O . LEU A 1 89 ? 28.68099 -16.73143 128.55520 1.000 40.06921 434 LEU A O 1
ATOM 686 N N . VAL A 1 90 ? 28.39855 -18.38258 130.06628 1.000 37.62684 435 VAL A N 1
ATOM 687 C CA . VAL A 1 90 ? 28.44918 -17.51599 131.23698 1.000 40.64730 435 VAL A CA 1
ATOM 688 C C . VAL A 1 90 ? 29.72151 -17.85269 131.99810 1.000 38.78881 435 VAL A C 1
ATOM 689 O O . VAL A 1 90 ? 29.80246 -18.89071 132.66660 1.000 40.09939 435 VAL A O 1
ATOM 693 N N . LYS A 1 91 ? 30.71715 -16.97930 131.89491 1.000 37.59613 436 LYS A N 1
ATOM 694 C CA . LYS A 1 91 ? 32.00608 -17.17751 132.54151 1.000 43.69798 436 LYS A CA 1
ATOM 695 C C . LYS A 1 91 ? 32.02534 -16.40944 133.85649 1.000 44.77730 436 LYS A C 1
ATOM 696 O O . LYS A 1 91 ? 31.93654 -15.17724 133.86202 1.000 40.62966 436 LYS A O 1
ATOM 702 N N . ASP A 1 92 ? 32.13071 -17.13517 134.96109 1.000 47.51131 437 ASP A N 1
ATOM 703 C CA . ASP A 1 92 ? 32.24142 -16.53874 136.27817 1.000 46.18488 437 ASP A CA 1
ATOM 704 C C . ASP A 1 92 ? 33.71460 -16.51442 136.69495 1.000 49.80875 437 ASP A C 1
ATOM 705 O O . ASP A 1 92 ? 34.61393 -16.51062 135.84600 1.000 50.02063 437 ASP A O 1
ATOM 710 N N . SER A 1 93 ? 33.96946 -16.48215 138.00420 1.000 55.59642 438 SER A N 1
ATOM 711 C CA . SER A 1 93 ? 35.34045 -16.36280 138.48916 1.000 56.14265 438 SER A CA 1
ATOM 712 C C . SER A 1 93 ? 36.17908 -17.58357 138.12523 1.000 51.48548 438 SER A C 1
ATOM 713 O O . SER A 1 93 ? 37.35022 -17.44940 137.75039 1.000 54.00111 438 SER A O 1
ATOM 716 N N . ASN A 1 94 ? 35.60251 -18.78182 138.22723 1.000 50.83283 439 ASN A N 1
ATOM 717 C CA . ASN A 1 94 ? 36.36890 -20.01262 138.07911 1.000 48.57223 439 ASN A CA 1
ATOM 718 C C . ASN A 1 94 ? 36.03713 -20.83103 136.83974 1.000 47.75859 439 ASN A C 1
ATOM 719 O O . ASN A 1 94 ? 36.92757 -21.50101 136.31362 1.000 46.99706 439 ASN A O 1
ATOM 724 N N . LYS A 1 95 ? 34.79589 -20.80412 136.35564 1.000 47.51611 440 LYS A N 1
ATOM 725 C CA . LYS A 1 95 ? 34.36838 -21.72560 135.31084 1.000 45.93139 440 LYS A CA 1
ATOM 726 C C . LYS A 1 95 ? 33.52931 -20.98499 134.27721 1.000 47.63523 440 LYS A C 1
ATOM 727 O O . LYS A 1 95 ? 33.26661 -19.78417 134.39527 1.000 48.09051 440 LYS A O 1
ATOM 733 N N . THR A 1 96 ? 33.10020 -21.72438 133.25502 1.000 45.31929 441 THR A N 1
ATOM 734 C CA . THR A 1 96 ? 32.26242 -21.19920 132.18062 1.000 47.70134 441 THR A CA 1
ATOM 735 C C . THR A 1 96 ? 31.12080 -22.17689 131.93822 1.000 43.32123 441 THR A C 1
ATOM 736 O O . THR A 1 96 ? 31.35161 -23.31182 131.50778 1.000 43.97716 441 THR A O 1
ATOM 740 N N . THR A 1 97 ? 29.89713 -21.74122 132.21622 1.000 38.46855 442 THR A N 1
ATOM 741 C CA . THR A 1 97 ? 28.71023 -22.56029 132.03650 1.000 36.41254 442 THR A CA 1
ATOM 742 C C . THR A 1 97 ? 27.93651 -22.11016 130.80278 1.000 43.15323 442 THR A C 1
ATOM 743 O O . THR A 1 97 ? 27.94160 -20.93008 130.44058 1.000 43.62137 442 THR A O 1
ATOM 747 N N . VAL A 1 98 ? 27.27333 -23.06592 130.15574 1.000 38.36586 443 VAL A N 1
ATOM 748 C CA . VAL A 1 98 ? 26.51076 -22.81875 128.93744 1.000 38.16831 443 VAL A CA 1
ATOM 749 C C . VAL A 1 98 ? 25.02546 -22.91408 129.25852 1.000 38.43508 443 VAL A C 1
ATOM 750 O O . VAL A 1 98 ? 24.59613 -23.78812 130.02207 1.000 41.89274 443 VAL A O 1
ATOM 754 N N . TYR A 1 99 ? 24.24352 -21.99476 128.69529 1.000 33.71999 444 TYR A N 1
ATOM 755 C CA . TYR A 1 99 ? 22.80211 -21.96255 128.88929 1.000 35.26845 444 TYR A CA 1
ATOM 756 C C . TYR A 1 99 ? 22.09871 -21.88521 127.54379 1.000 37.33814 444 TYR A C 1
ATOM 757 O O . TYR A 1 99 ? 22.59198 -21.26062 126.60163 1.000 39.64461 444 TYR A O 1
ATOM 766 N N . THR A 1 100 ? 20.93329 -22.51922 127.46773 1.000 40.05067 445 THR A N 1
ATOM 767 C CA . THR A 1 100 ? 20.11026 -22.51057 126.26616 1.000 36.52839 445 THR A CA 1
ATOM 768 C C . THR A 1 100 ? 19.03421 -21.44047 126.41243 1.000 35.71745 445 THR A C 1
ATOM 769 O O . THR A 1 100 ? 18.18831 -21.52395 127.30941 1.000 38.72222 445 THR A O 1
ATOM 773 N N . VAL A 1 101 ? 19.06616 -20.43996 125.52927 1.000 40.53138 446 VAL A N 1
ATOM 774 C CA . VAL A 1 101 ? 18.16402 -19.29537 125.58911 1.000 38.27486 446 VAL A CA 1
ATOM 775 C C . VAL A 1 101 ? 17.65952 -18.97439 124.18724 1.000 39.58853 446 VAL A C 1
ATOM 776 O O . VAL A 1 101 ? 18.19277 -19.44659 123.18215 1.000 40.69147 446 VAL A O 1
ATOM 780 N N . ARG A 1 102 ? 16.59957 -18.14346 124.13602 1.000 42.41002 447 ARG A N 1
ATOM 781 C CA . ARG A 1 102 ? 16.07222 -17.50198 122.94403 1.000 43.15802 447 ARG A CA 1
ATOM 782 C C . ARG A 1 102 ? 16.57389 -16.06606 122.85578 1.000 41.65635 447 ARG A C 1
ATOM 783 O O . ARG A 1 102 ? 16.76703 -15.40541 123.88044 1.000 43.85536 447 ARG A O 1
ATOM 791 N N . PRO A 1 103 ? 16.80519 -15.55862 121.64183 1.000 39.70613 448 PRO A N 1
ATOM 792 C CA . PRO A 1 103 ? 17.23544 -14.15672 121.50668 1.000 39.66862 448 PRO A CA 1
ATOM 793 C C . PRO A 1 103 ? 16.23183 -13.15922 122.05671 1.000 40.03364 448 PRO A C 1
ATOM 794 O O . PRO A 1 103 ? 16.61575 -12.02543 122.37013 1.000 40.95531 448 PRO A O 1
ATOM 798 N N . THR A 1 104 ? 14.96187 -13.54159 122.18331 1.000 42.55088 449 THR A N 1
ATOM 799 C CA . THR A 1 104 ? 13.92606 -12.65869 122.70037 1.000 40.83155 449 THR A CA 1
ATOM 800 C C . THR A 1 104 ? 13.81465 -12.69124 124.21885 1.000 42.45345 449 THR A C 1
ATOM 801 O O . THR A 1 104 ? 13.07860 -11.87664 124.78575 1.000 38.45997 449 THR A O 1
ATOM 805 N N . ASP A 1 105 ? 14.51445 -13.60610 124.88500 1.000 44.04225 450 ASP A N 1
ATOM 806 C CA . ASP A 1 105 ? 14.47251 -13.66831 126.33852 1.000 46.79651 450 ASP A CA 1
ATOM 807 C C . ASP A 1 105 ? 15.17199 -12.46087 126.94727 1.000 41.87120 450 ASP A C 1
ATOM 808 O O . ASP A 1 105 ? 16.16646 -11.96056 126.41389 1.000 42.52703 450 ASP A O 1
ATOM 813 N N . THR A 1 106 ? 14.64222 -11.99192 128.07193 1.000 44.51033 451 THR A N 1
ATOM 814 C CA . THR A 1 106 ? 15.22604 -10.85186 128.75490 1.000 46.53948 451 THR A CA 1
ATOM 815 C C . THR A 1 106 ? 16.44143 -11.29058 129.56895 1.000 42.91999 451 THR A C 1
ATOM 816 O O . THR A 1 106 ? 16.74270 -12.47998 129.70266 1.000 41.39377 451 THR A O 1
ATOM 820 N N . VAL A 1 107 ? 17.15257 -10.30219 130.11376 1.000 39.53998 452 VAL A N 1
ATOM 821 C CA . VAL A 1 107 ? 18.30684 -10.60410 130.95269 1.000 42.14125 452 VAL A CA 1
ATOM 822 C C . VAL A 1 107 ? 17.86744 -11.26219 132.25507 1.000 45.07761 452 VAL A C 1
ATOM 823 O O . VAL A 1 107 ? 18.56483 -12.13849 132.78244 1.000 41.84610 452 VAL A O 1
ATOM 827 N N . LYS A 1 108 ? 16.70601 -10.87037 132.78665 1.000 46.94437 453 LYS A N 1
ATOM 828 C CA . LYS A 1 108 ? 16.22629 -11.45843 134.03416 1.000 46.74108 453 LYS A CA 1
ATOM 829 C C . LYS A 1 108 ? 15.95184 -12.94997 133.87690 1.000 48.05363 453 LYS A C 1
ATOM 830 O O . LYS A 1 108 ? 16.24194 -13.74033 134.78292 1.000 42.38209 453 LYS A O 1
ATOM 836 N N . GLN A 1 109 ? 15.38849 -13.35355 132.73486 1.000 43.54611 454 GLN A N 1
ATOM 837 C CA . GLN A 1 109 ? 15.11661 -14.76902 132.50198 1.000 45.98468 454 GLN A CA 1
ATOM 838 C C . GLN A 1 109 ? 16.40367 -15.58378 132.46735 1.000 45.63841 454 GLN A C 1
ATOM 839 O O . GLN A 1 109 ? 16.42900 -16.73824 132.90933 1.000 47.53921 454 GLN A O 1
ATOM 845 N N . LEU A 1 110 ? 17.48180 -15.00077 131.93910 1.000 42.22120 455 LEU A N 1
ATOM 846 C CA . LEU A 1 110 ? 18.76867 -15.68821 131.93006 1.000 39.53964 455 LEU A CA 1
ATOM 847 C C . LEU A 1 110 ? 19.38118 -15.73256 133.32375 1.000 40.52926 455 LEU A C 1
ATOM 848 O O . LEU A 1 110 ? 20.02631 -16.72087 133.69295 1.000 37.28183 455 LEU A O 1
ATOM 853 N N . LYS A 1 111 ? 19.19492 -14.66884 134.10830 1.000 42.69108 456 LYS A N 1
ATOM 854 C CA . LYS A 1 111 ? 19.68025 -14.66816 135.48455 1.000 40.94964 456 LYS A CA 1
ATOM 855 C C . LYS A 1 111 ? 18.98224 -15.73388 136.32176 1.000 43.13221 456 LYS A C 1
ATOM 856 O O . LYS A 1 111 ? 19.59744 -16.33792 137.20876 1.000 46.73074 456 LYS A O 1
ATOM 862 N N . GLN A 1 112 ? 17.69478 -15.97574 136.06129 1.000 44.10692 457 GLN A N 1
ATOM 863 C CA . GLN A 1 112 ? 16.99190 -17.03568 136.77676 1.000 47.46309 457 GLN A CA 1
ATOM 864 C C . GLN A 1 112 ? 17.49779 -18.41754 136.37684 1.000 43.73329 457 GLN A C 1
ATOM 865 O O . GLN A 1 112 ? 17.43128 -19.35493 137.18014 1.000 48.53179 457 GLN A O 1
ATOM 871 N N . GLN A 1 113 ? 17.99453 -18.56933 135.14613 1.000 45.94313 458 GLN A N 1
ATOM 872 C CA . GLN A 1 113 ? 18.62811 -19.82675 134.76008 1.000 46.51636 458 GLN A CA 1
ATOM 873 C C . GLN A 1 113 ? 19.96880 -20.00351 135.46237 1.000 43.54719 458 GLN A C 1
ATOM 874 O O . GLN A 1 113 ? 20.30908 -21.11079 135.89466 1.000 45.58396 458 GLN A O 1
ATOM 880 N N . ILE A 1 114 ? 20.74352 -18.92202 135.57984 1.000 42.43223 459 ILE A N 1
ATOM 881 C CA . ILE A 1 114 ? 22.01533 -18.97905 136.29226 1.000 41.85100 459 ILE A CA 1
ATOM 882 C C . ILE A 1 114 ? 21.77686 -19.25659 137.77218 1.000 44.21112 459 ILE A C 1
ATOM 883 O O . ILE A 1 114 ? 22.55971 -19.96146 138.42156 1.000 48.45941 459 ILE A O 1
ATOM 888 N N . TYR A 1 115 ? 20.67982 -18.73111 138.31997 1.000 45.19187 460 TYR A N 1
ATOM 889 C CA . TYR A 1 115 ? 20.36534 -18.91706 139.73302 1.000 48.67719 460 TYR A CA 1
ATOM 890 C C . TYR A 1 115 ? 19.86835 -20.33032 140.01704 1.000 52.67642 460 TYR A C 1
ATOM 891 O O . TYR A 1 115 ? 20.12371 -20.87404 141.09767 1.000 52.70426 460 TYR A O 1
ATOM 900 N N . ALA A 1 116 ? 19.15105 -20.93552 139.06750 1.000 52.81598 461 ALA A N 1
ATOM 901 C CA . ALA A 1 116 ? 18.70219 -22.31555 139.23048 1.000 50.68615 461 ALA A CA 1
ATOM 902 C C . ALA A 1 116 ? 19.85006 -23.31247 139.10571 1.000 50.68131 461 ALA A C 1
ATOM 903 O O . ALA A 1 116 ? 19.79046 -24.39935 139.69331 1.000 49.88258 461 ALA A O 1
ATOM 905 N N . CYS A 1 117 ? 20.89519 -22.97193 138.35096 1.000 50.75864 462 CYS A N 1
ATOM 906 C CA . CYS A 1 117 ? 21.98907 -23.90099 138.08365 1.000 49.41936 462 CYS A CA 1
ATOM 907 C C . CYS A 1 117 ? 23.23149 -23.63810 138.92572 1.000 47.97369 462 CYS A C 1
ATOM 908 O O . CYS A 1 117 ? 23.84769 -24.58743 139.42073 1.000 52.16110 462 CYS A O 1
ATOM 911 N N . GLN A 1 118 ? 23.62305 -22.37763 139.10296 1.000 45.81531 463 GLN A N 1
ATOM 912 C CA . GLN A 1 118 ? 24.82017 -22.04603 139.86562 1.000 51.18721 463 GLN A CA 1
ATOM 913 C C . GLN A 1 118 ? 24.51713 -21.59090 141.28705 1.000 51.39987 463 GLN A C 1
ATOM 914 O O . GLN A 1 118 ? 25.45380 -21.33926 142.05272 1.000 46.84422 463 GLN A O 1
ATOM 920 N N . HIS A 1 119 ? 23.23805 -21.47335 141.65080 1.000 54.77838 464 HIS A N 1
ATOM 921 C CA . HIS A 1 119 ? 22.81811 -21.21280 143.02973 1.000 53.46472 464 HIS A CA 1
ATOM 922 C C . HIS A 1 119 ? 23.32501 -19.85626 143.51972 1.000 48.90572 464 HIS A C 1
ATOM 923 O O . HIS A 1 119 ? 23.85013 -19.72250 144.62752 1.000 49.72605 464 HIS A O 1
ATOM 930 N N . VAL A 1 120 ? 23.16518 -18.84030 142.67801 1.000 51.92328 465 VAL A N 1
ATOM 931 C CA . VAL A 1 120 ? 23.49891 -17.46517 143.01120 1.000 53.38544 465 VAL A CA 1
ATOM 932 C C . VAL A 1 120 ? 22.24069 -16.61072 142.82537 1.000 54.98297 465 VAL A C 1
ATOM 933 O O . VAL A 1 120 ? 21.67695 -16.58948 141.73072 1.000 47.50115 465 VAL A O 1
ATOM 937 N N . PRO A 1 121 ? 21.76167 -15.92507 143.86256 1.000 55.40831 466 PRO A N 1
ATOM 938 C CA . PRO A 1 121 ? 20.51360 -15.15883 143.72936 1.000 56.52582 466 PRO A CA 1
ATOM 939 C C . PRO A 1 121 ? 20.58120 -14.13442 142.60438 1.000 55.71004 466 PRO A C 1
ATOM 940 O O . PRO A 1 121 ? 21.64534 -13.61005 142.26989 1.000 54.75850 466 PRO A O 1
ATOM 944 N N . VAL A 1 122 ? 19.41287 -13.87392 142.01024 1.000 50.55677 467 VAL A N 1
ATOM 945 C CA . VAL A 1 122 ? 19.33251 -13.02513 140.81930 1.000 45.17612 467 VAL A CA 1
ATOM 946 C C . VAL A 1 122 ? 19.87088 -11.63035 141.10530 1.000 52.01971 467 VAL A C 1
ATOM 947 O O . VAL A 1 122 ? 20.64582 -11.07000 140.31679 1.000 53.21060 467 VAL A O 1
ATOM 951 N N . GLU A 1 123 ? 19.46186 -11.03427 142.22904 1.000 56.74459 468 GLU A N 1
ATOM 952 C CA . GLU A 1 123 ? 19.87703 -9.67099 142.54095 1.000 58.96025 468 GLU A CA 1
ATOM 953 C C . GLU A 1 123 ? 21.38099 -9.55829 142.76249 1.000 53.38765 468 GLU A C 1
ATOM 954 O O . GLU A 1 123 ? 21.92818 -8.45245 142.68353 1.000 53.77902 468 GLU A O 1
ATOM 960 N N . GLN A 1 124 ? 22.06363 -10.67438 143.02422 1.000 51.07996 469 GLN A N 1
ATOM 961 C CA . GLN A 1 124 ? 23.51259 -10.66055 143.17733 1.000 53.01528 469 GLN A CA 1
ATOM 962 C C . GLN A 1 124 ? 24.25076 -10.67296 141.84700 1.000 51.23332 469 GLN A C 1
ATOM 963 O O . GLN A 1 124 ? 25.45631 -10.40480 141.82486 1.000 48.51465 469 GLN A O 1
ATOM 969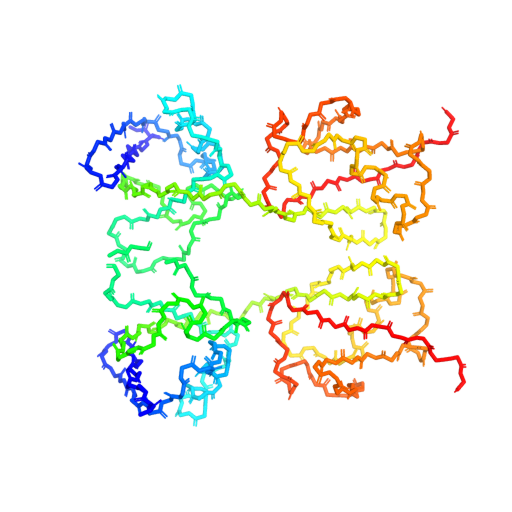 N N . GLN A 1 125 ? 23.56455 -10.97195 140.74881 1.000 52.74727 470 GLN A N 1
ATOM 970 C CA . GLN A 1 125 ? 24.20996 -11.17756 139.46087 1.000 48.94494 470 GLN A CA 1
ATOM 971 C C . GLN A 1 125 ? 24.40006 -9.84944 138.74026 1.000 45.33518 470 GLN A C 1
ATOM 972 O O . GLN A 1 125 ? 23.45295 -9.06927 138.59927 1.000 44.57833 470 GLN A O 1
ATOM 978 N N . ARG A 1 126 ? 25.62638 -9.59991 138.28701 1.000 42.72811 471 ARG A N 1
ATOM 979 C CA . ARG A 1 126 ? 25.94584 -8.47058 137.41934 1.000 47.75824 471 ARG A CA 1
ATOM 980 C C . ARG A 1 126 ? 26.53410 -9.03196 136.13294 1.000 50.38269 471 ARG A C 1
ATOM 981 O O . ARG A 1 126 ? 27.67635 -9.50457 136.12175 1.000 42.91429 471 ARG A O 1
ATOM 989 N N . LEU A 1 127 ? 25.75480 -8.98530 135.05693 1.000 40.32708 472 LEU A N 1
ATOM 990 C CA . LEU A 1 127 ? 26.14630 -9.56249 133.77913 1.000 44.33481 472 LEU A CA 1
ATOM 991 C C . LEU A 1 127 ? 26.63591 -8.46739 132.84254 1.000 47.99463 472 LEU A C 1
ATOM 992 O O . LEU A 1 127 ? 25.98723 -7.42472 132.70295 1.000 49.90010 472 LEU A O 1
ATOM 997 N N . THR A 1 128 ? 27.77931 -8.70861 132.20724 1.000 43.63055 473 THR A N 1
ATOM 998 C CA . THR A 1 128 ? 28.36770 -7.78087 131.25482 1.000 45.80431 473 THR A CA 1
ATOM 999 C C . THR A 1 128 ? 28.60753 -8.49407 129.93234 1.000 44.89992 473 THR A C 1
ATOM 1000 O O . THR A 1 128 ? 29.10839 -9.62274 129.90587 1.000 43.48333 473 THR A O 1
ATOM 1004 N N . TYR A 1 129 ? 28.25333 -7.82749 128.83711 1.000 42.35276 474 TYR A N 1
ATOM 1005 C CA . TYR A 1 129 ? 28.49047 -8.33641 127.49221 1.000 45.98505 474 TYR A CA 1
ATOM 1006 C C . TYR A 1 129 ? 29.24109 -7.26828 126.71673 1.000 45.04202 474 TYR A C 1
ATOM 1007 O O . TYR A 1 129 ? 28.74574 -6.14571 126.57034 1.000 43.69106 474 TYR A O 1
ATOM 1016 N N . GLU A 1 130 ? 30.42345 -7.62090 126.21624 1.000 47.17350 475 GLU A N 1
ATOM 1017 C CA . GLU A 1 130 ? 31.30435 -6.68146 125.52662 1.000 47.45469 475 GLU A CA 1
ATOM 1018 C C . GLU A 1 130 ? 31.50150 -5.41976 126.36718 1.000 48.77369 475 GLU A C 1
ATOM 1019 O O . GLU A 1 130 ? 31.22130 -4.29995 125.94054 1.000 50.63986 475 GLU A O 1
ATOM 1025 N N . THR A 1 131 ? 31.97026 -5.64195 127.59847 1.000 47.73258 476 THR A N 1
ATOM 1026 C CA . THR A 1 131 ? 32.29342 -4.60600 128.57787 1.000 57.83648 476 THR A CA 1
ATOM 1027 C C . THR A 1 131 ? 31.05833 -3.86121 129.08516 1.000 53.50947 476 THR A C 1
ATOM 1028 O O . THR A 1 131 ? 31.11111 -3.21847 130.13850 1.000 57.47612 476 THR A O 1
ATOM 1032 N N . LYS A 1 132 ? 29.93527 -3.95681 128.37952 1.000 50.18487 477 LYS A N 1
ATOM 1033 C CA . LYS A 1 132 ? 28.74542 -3.20185 128.75076 1.000 47.96542 477 LYS A CA 1
ATOM 1034 C C . LYS A 1 132 ? 27.84356 -4.04008 129.64944 1.000 50.37288 477 LYS A C 1
ATOM 1035 O O . LYS A 1 132 ? 27.59982 -5.22069 129.38222 1.000 50.42021 477 LYS A O 1
ATOM 1041 N N . GLU A 1 133 ? 27.34596 -3.41599 130.71497 1.000 49.56776 478 GLU A N 1
ATOM 1042 C CA . GLU A 1 133 ? 26.49583 -4.10195 131.67840 1.000 49.36375 478 GLU A CA 1
ATOM 1043 C C . GLU A 1 133 ? 25.05590 -4.16103 131.18252 1.000 50.81775 478 GLU A C 1
ATOM 1044 O O . GLU A 1 133 ? 24.55293 -3.21445 130.57054 1.000 50.65540 478 GLU A O 1
ATOM 1050 N N . LEU A 1 134 ? 24.39658 -5.28536 131.45012 1.000 49.40012 479 LEU A N 1
ATOM 1051 C CA . LEU A 1 134 ? 23.05693 -5.55903 130.94969 1.000 44.84835 479 LEU A CA 1
ATOM 1052 C C . LEU A 1 134 ? 22.00659 -5.20017 131.99429 1.000 45.27914 479 LEU A C 1
ATOM 1053 O O . LEU A 1 134 ? 22.22723 -5.36871 133.19740 1.000 46.47258 479 LEU A O 1
ATOM 1058 N N . GLU A 1 135 ? 20.86355 -4.70545 131.52481 1.000 50.36957 480 GLU A N 1
ATOM 1059 C CA . GLU A 1 135 ? 19.71443 -4.42393 132.37256 1.000 42.68844 480 GLU A CA 1
ATOM 1060 C C . GLU A 1 135 ? 18.70879 -5.56521 132.28177 1.000 43.34450 480 GLU A C 1
ATOM 1061 O O . GLU A 1 135 ? 18.52495 -6.17116 131.22421 1.000 46.00191 480 GLU A O 1
ATOM 1067 N N . ASN A 1 136 ? 18.04258 -5.84027 133.40595 1.000 46.66463 481 ASN A N 1
ATOM 1068 C CA . ASN A 1 136 ? 17.22906 -7.04565 133.52665 1.000 50.01852 481 ASN A CA 1
ATOM 1069 C C . ASN A 1 136 ? 15.98425 -7.01989 132.64767 1.000 47.44493 481 ASN A C 1
ATOM 1070 O O . ASN A 1 136 ? 15.41647 -8.08305 132.37514 1.000 45.62893 481 ASN A O 1
ATOM 1075 N N . HIS A 1 137 ? 15.54236 -5.84336 132.20393 1.000 45.12450 482 HIS A N 1
ATOM 1076 C CA . HIS A 1 137 ? 14.31513 -5.74489 131.42360 1.000 51.21286 482 HIS A CA 1
ATOM 1077 C C . HIS A 1 137 ? 14.54667 -5.81958 129.91922 1.000 47.94456 482 HIS A C 1
ATOM 1078 O O . HIS A 1 137 ? 13.59762 -6.09148 129.17490 1.000 46.09583 482 HIS A O 1
ATOM 1085 N N . HIS A 1 138 ? 15.77071 -5.58510 129.45451 1.000 49.66530 483 HIS A N 1
ATOM 1086 C CA . HIS A 1 138 ? 16.06177 -5.64958 128.03129 1.000 46.64357 483 HIS A CA 1
ATOM 1087 C C . HIS A 1 138 ? 16.28330 -7.09337 127.58645 1.000 42.75931 483 HIS A C 1
ATOM 1088 O O . HIS A 1 138 ? 16.66872 -7.96434 128.37046 1.000 42.19813 483 HIS A O 1
ATOM 1095 N N . THR A 1 139 ? 16.04210 -7.33501 126.30083 1.000 41.86329 484 THR A N 1
ATOM 1096 C CA . THR A 1 139 ? 16.25313 -8.64857 125.71587 1.000 40.40476 484 THR A CA 1
ATOM 1097 C C . THR A 1 139 ? 17.71647 -8.83161 125.31569 1.000 37.34032 484 THR A C 1
ATOM 1098 O O . THR A 1 139 ? 18.49939 -7.88013 125.24995 1.000 37.86904 484 THR A O 1
ATOM 1102 N N . LEU A 1 140 ? 18.08466 -10.08770 125.04966 1.000 37.07529 485 LEU A N 1
ATOM 1103 C CA . LEU A 1 140 ? 19.44730 -10.38087 124.61715 1.000 39.49487 485 LEU A CA 1
ATOM 1104 C C . LEU A 1 140 ? 19.71758 -9.86262 123.20988 1.000 41.84339 485 LEU A C 1
ATOM 1105 O O . LEU A 1 140 ? 20.84416 -9.44981 122.91016 1.000 34.28573 485 LEU A O 1
ATOM 1110 N N . GLU A 1 141 ? 18.70733 -9.87708 122.33547 1.000 35.48763 486 GLU A N 1
ATOM 1111 C CA . GLU A 1 141 ? 18.88305 -9.34116 120.99066 1.000 41.42685 486 GLU A CA 1
ATOM 1112 C C . GLU A 1 141 ? 18.98977 -7.82242 120.98657 1.000 46.12342 486 GLU A C 1
ATOM 1113 O O . GLU A 1 141 ? 19.48666 -7.25152 120.00960 1.000 46.47274 486 GLU A O 1
ATOM 1119 N N . HIS A 1 142 ? 18.52207 -7.15836 122.04681 1.000 46.49179 487 HIS A N 1
ATOM 1120 C CA . HIS A 1 142 ? 18.73065 -5.72072 122.17330 1.000 49.85414 487 HIS A CA 1
ATOM 1121 C C . HIS A 1 142 ? 20.20719 -5.38353 122.33468 1.000 45.19371 487 HIS A C 1
ATOM 1122 O O . HIS A 1 142 ? 20.64617 -4.30754 121.91274 1.000 51.21560 487 HIS A O 1
ATOM 1129 N N . TYR A 1 143 ? 20.98199 -6.28421 122.93501 1.000 40.95397 488 TYR A N 1
ATOM 1130 C CA . TYR A 1 143 ? 22.41934 -6.11757 123.08674 1.000 41.07427 488 TYR A CA 1
ATOM 1131 C C . TYR A 1 143 ? 23.21850 -6.80573 121.98870 1.000 36.35155 488 TYR A C 1
ATOM 1132 O O . TYR A 1 143 ? 24.45200 -6.80389 122.04964 1.000 37.29019 488 TYR A O 1
ATOM 1141 N N . HIS A 1 144 ? 22.54743 -7.38833 120.99214 1.000 37.47214 489 HIS A N 1
ATOM 1142 C CA . HIS A 1 144 ? 23.20632 -8.07782 119.87991 1.000 39.94155 489 HIS A CA 1
ATOM 1143 C C . HIS A 1 144 ? 24.11280 -9.20116 120.37967 1.000 40.42880 489 HIS A C 1
ATOM 1144 O O . HIS A 1 144 ? 25.22577 -9.39270 119.88489 1.000 40.77310 489 HIS A O 1
ATOM 1151 N N . VAL A 1 145 ? 23.63248 -9.94685 121.37578 1.000 38.84182 490 VAL A N 1
ATOM 1152 C CA . VAL A 1 145 ? 24.37849 -11.09107 121.88967 1.000 36.49527 490 VAL A CA 1
ATOM 1153 C C . VAL A 1 145 ? 24.48475 -12.14859 120.80124 1.000 34.97347 490 VAL A C 1
ATOM 1154 O O . VAL A 1 145 ? 23.47106 -12.65695 120.30765 1.000 37.50090 490 VAL A O 1
ATOM 1158 N N . GLN A 1 146 ? 25.71599 -12.49006 120.42431 1.000 31.81722 491 GLN A N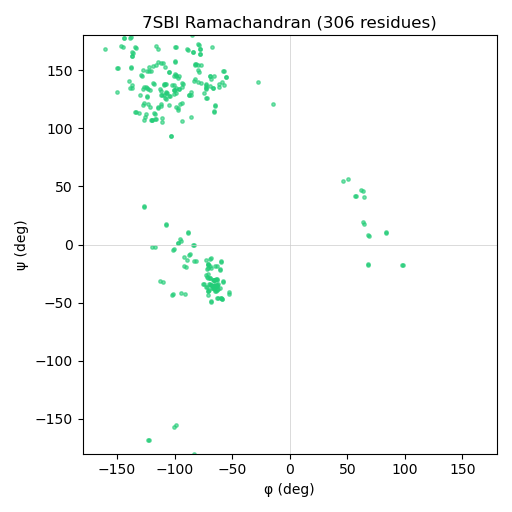 1
ATOM 1159 C CA . GLN A 1 146 ? 25.88678 -13.48350 119.37861 1.000 33.77189 491 GLN A CA 1
ATOM 1160 C C . GLN A 1 146 ? 25.68855 -14.88801 119.94213 1.000 31.12898 491 GLN A C 1
ATOM 1161 O O . GLN A 1 146 ? 25.95518 -15.13428 121.12158 1.000 33.19439 491 GLN A O 1
ATOM 1167 N N . PRO A 1 147 ? 25.18787 -15.81468 119.12687 1.000 31.98936 492 PRO A N 1
ATOM 1168 C CA . PRO A 1 147 ? 25.07489 -17.20470 119.58141 1.000 32.53240 492 PRO A CA 1
ATOM 1169 C C . PRO A 1 147 ? 26.43808 -17.74803 119.98111 1.000 30.21436 492 PRO A C 1
ATOM 1170 O O . PRO A 1 147 ? 27.44898 -17.47516 119.33081 1.000 30.64269 492 PRO A O 1
ATOM 1174 N N . ARG A 1 148 ? 26.45645 -18.50966 121.07460 1.000 36.33721 493 ARG A N 1
ATOM 1175 C CA . ARG A 1 148 ? 27.65249 -19.16213 121.60010 1.000 38.50292 493 ARG A CA 1
ATOM 1176 C C . ARG A 1 148 ? 28.71036 -18.17172 122.07636 1.000 34.91553 493 ARG A C 1
ATOM 1177 O O . ARG A 1 148 ? 29.87626 -18.54392 122.23691 1.000 33.13146 493 ARG A O 1
ATOM 1185 N N . SER A 1 149 ? 28.33847 -16.91426 122.30753 1.000 40.04099 494 SER A N 1
ATOM 1186 C CA . SER A 1 149 ? 29.28754 -15.92806 122.80127 1.000 32.65610 494 SER A CA 1
ATOM 1187 C C . SER A 1 149 ? 29.38107 -16.00796 124.32507 1.000 38.03882 494 SER A C 1
ATOM 1188 O O . SER A 1 149 ? 28.71126 -16.81418 124.97603 1.000 39.53314 494 SER A O 1
ATOM 1191 N N . THR A 1 150 ? 30.22006 -15.15489 124.90667 1.000 35.39495 495 THR A N 1
ATOM 1192 C CA . THR A 1 150 ? 30.54022 -15.20726 126.32769 1.000 35.40253 495 THR A CA 1
ATOM 1193 C C . THR A 1 150 ? 29.96267 -13.99812 127.05196 1.000 34.15427 495 THR A C 1
ATOM 1194 O O . THR A 1 150 ? 30.17701 -12.85480 126.63410 1.000 29.11967 495 THR A O 1
ATOM 1198 N N . ILE A 1 151 ? 29.23265 -14.25771 128.13470 1.000 41.93546 496 ILE A N 1
ATOM 1199 C CA . ILE A 1 151 ? 28.77370 -13.23138 129.06413 1.000 35.76088 496 ILE A CA 1
ATOM 1200 C C . ILE A 1 151 ? 29.49942 -13.43712 130.38600 1.000 38.32911 496 ILE A C 1
ATOM 1201 O O . ILE A 1 151 ? 29.58713 -14.56688 130.88278 1.000 43.39112 496 ILE A O 1
ATOM 1206 N N . TYR A 1 152 ? 30.01969 -12.35312 130.95403 1.000 42.89821 497 TYR A N 1
ATOM 1207 C CA . TYR A 1 152 ? 30.82511 -12.41359 132.16623 1.000 40.93732 497 TYR A CA 1
ATOM 1208 C C . TYR A 1 152 ? 29.94908 -12.13714 133.38106 1.000 40.30802 497 TYR A C 1
ATOM 1209 O O . TYR A 1 152 ? 29.14828 -11.19608 133.37653 1.000 40.40404 497 TYR A O 1
ATOM 1218 N N . LEU A 1 153 ? 30.10461 -12.96003 134.41445 1.000 40.81162 498 LEU A N 1
ATOM 1219 C CA . LEU A 1 153 ? 29.27278 -12.91045 135.61075 1.000 43.41012 498 LEU A CA 1
ATOM 1220 C C . LEU A 1 153 ? 30.10649 -12.44118 136.79608 1.000 45.29647 498 LEU A C 1
ATOM 1221 O O . LEU A 1 153 ? 31.11360 -13.06896 137.14020 1.000 50.95892 498 LEU A O 1
ATOM 1226 N N . LEU A 1 154 ? 29.68906 -11.33732 137.40883 1.000 45.98289 499 LEU A N 1
ATOM 1227 C CA . LEU A 1 154 ? 30.27487 -10.84244 138.64396 1.000 40.00436 499 LEU A CA 1
ATOM 1228 C C . LEU A 1 154 ? 29.18587 -10.73020 139.70098 1.000 49.25343 499 LEU A C 1
ATOM 1229 O O . LEU A 1 154 ? 28.01802 -10.47968 139.38685 1.000 49.49156 499 LEU A O 1
ATOM 1234 N N . LEU A 1 155 ? 29.57312 -10.92006 140.95819 1.000 49.89996 500 LEU A N 1
ATOM 1235 C CA . LEU A 1 155 ? 28.62665 -10.98826 142.06310 1.000 50.35907 500 LEU A CA 1
ATOM 1236 C C . LEU A 1 155 ? 28.67928 -9.69575 142.86370 1.000 52.56761 500 LEU A C 1
ATOM 1237 O O . LEU A 1 155 ? 29.75532 -9.27040 143.29585 1.000 59.18323 500 LEU A O 1
ATOM 1242 N N . ARG A 1 156 ? 27.51264 -9.09219 143.07960 1.000 54.64343 501 ARG A N 1
ATOM 1243 C CA . ARG A 1 156 ? 27.37243 -7.87895 143.87867 1.000 56.40675 501 ARG A CA 1
ATOM 1244 C C . ARG A 1 156 ? 26.35591 -8.17478 144.96906 1.000 56.44445 501 ARG A C 1
ATOM 1245 O O . ARG A 1 156 ? 25.17108 -8.37000 144.68114 1.000 58.70610 501 ARG A O 1
ATOM 1253 N N . LEU A 1 157 ? 26.81206 -8.20871 146.21634 1.000 51.16890 502 LEU A N 1
ATOM 1254 C CA . LEU A 1 157 ? 25.93438 -8.58232 147.31429 1.000 50.05386 502 LEU A CA 1
ATOM 1255 C C . LEU A 1 157 ? 25.20187 -7.39403 147.91801 1.000 51.71252 502 LEU A C 1
ATOM 1256 O O . LEU A 1 157 ? 24.24229 -7.59760 148.66754 1.000 43.79832 502 LEU A O 1
ATOM 1261 N N . ARG A 1 158 ? 25.61756 -6.17094 147.60759 1.000 54.10367 503 ARG A N 1
ATOM 1262 C CA . ARG A 1 158 ? 24.95507 -4.97905 148.12483 1.000 48.84190 503 ARG A CA 1
ATOM 1263 C C . ARG A 1 158 ? 24.91268 -3.86721 147.07805 1.000 56.46844 503 ARG A C 1
ATOM 1264 O O . ARG A 1 158 ? 25.95060 -3.41962 146.59080 1.000 57.90471 503 ARG A O 1
ATOM 1272 N N . SER B 1 2 ? 18.65123 -50.82129 98.07732 1.000 50.72710 347 SER B N 1
ATOM 1273 C CA . SER B 1 2 ? 17.55187 -50.68138 99.02363 1.000 51.17888 347 SER B CA 1
ATOM 1274 C C . SER B 1 2 ? 18.07075 -50.51709 100.44479 1.000 58.43777 347 SER B C 1
ATOM 1275 O O . SER B 1 2 ? 19.02692 -51.18429 100.84061 1.000 63.14201 347 SER B O 1
ATOM 1278 N N . HIS B 1 3 ? 17.43671 -49.60744 101.19067 1.000 53.23111 348 HIS B N 1
ATOM 1279 C CA . HIS B 1 3 ? 17.74936 -49.31124 102.58763 1.000 49.99377 348 HIS B CA 1
ATOM 1280 C C . HIS B 1 3 ? 19.10944 -48.64429 102.76615 1.000 51.21423 348 HIS B C 1
ATOM 1281 O O . HIS B 1 3 ? 19.36886 -48.04313 103.81291 1.000 54.70852 348 HIS B O 1
ATOM 1288 N N . MET B 1 4 ? 19.97866 -48.72542 101.76260 1.000 52.53732 349 MET B N 1
ATOM 1289 C CA . MET B 1 4 ? 21.31878 -48.16878 101.85418 1.000 45.42637 349 MET B CA 1
ATOM 1290 C C . MET B 1 4 ? 21.53468 -47.12226 100.77011 1.000 46.51717 349 MET B C 1
ATOM 1291 O O . MET B 1 4 ? 20.96381 -47.20497 99.67871 1.000 47.49252 349 MET B O 1
ATOM 1296 N N . VAL B 1 5 ? 22.37254 -46.13719 101.08240 1.000 39.46986 350 VAL B N 1
ATOM 1297 C CA . VAL B 1 5 ? 22.69705 -45.05589 100.16281 1.000 36.84492 350 VAL B CA 1
ATOM 1298 C C . VAL B 1 5 ? 24.17774 -45.13659 99.82135 1.000 37.71341 350 VAL B C 1
ATOM 1299 O O . VAL B 1 5 ? 24.98597 -45.66983 100.58836 1.000 41.39046 350 VAL B O 1
ATOM 1303 N N . LYS B 1 6 ? 24.52969 -44.60548 98.65555 1.000 36.15211 351 LYS B N 1
ATOM 1304 C CA . LYS B 1 6 ? 25.91296 -44.58643 98.19996 1.000 40.32555 351 LYS B CA 1
ATOM 1305 C C . LYS B 1 6 ? 26.53223 -43.24552 98.57761 1.000 38.99806 351 LYS B C 1
ATOM 1306 O O . LYS B 1 6 ? 26.04471 -42.19127 98.15675 1.000 39.29951 351 LYS B O 1
ATOM 1312 N N . VAL B 1 7 ? 27.60459 -43.28373 99.36274 1.000 35.75720 352 VAL B N 1
ATOM 1313 C CA . VAL B 1 7 ? 28.27602 -42.07861 99.83585 1.000 31.73952 352 VAL B CA 1
ATOM 1314 C C . VAL B 1 7 ? 29.68841 -42.07554 99.27153 1.000 40.01944 352 VAL B C 1
ATOM 1315 O O . VAL B 1 7 ? 30.51724 -42.91838 99.64063 1.000 37.85081 352 VAL B O 1
ATOM 1319 N N . GLN B 1 8 ? 29.96214 -41.13277 98.37577 1.000 38.29753 353 GLN B N 1
ATOM 1320 C CA . GLN B 1 8 ? 31.29582 -40.92801 97.83162 1.000 37.76597 353 GLN B CA 1
ATOM 1321 C C . GLN B 1 8 ? 31.95611 -39.75978 98.55083 1.000 38.39978 353 GLN B C 1
ATOM 1322 O O . GLN B 1 8 ? 31.34154 -38.70121 98.72155 1.000 36.20647 353 GLN B O 1
ATOM 1328 N N . VAL B 1 9 ? 33.20244 -39.95476 98.96936 1.000 28.81380 354 VAL B N 1
ATOM 1329 C CA . VAL B 1 9 ? 33.97597 -38.93448 99.66677 1.000 33.05090 354 VAL B CA 1
ATOM 1330 C C . VAL B 1 9 ? 35.20743 -38.64417 98.82332 1.000 37.49561 354 VAL B C 1
ATOM 1331 O O . VAL B 1 9 ? 36.13907 -39.45700 98.77666 1.000 38.91018 354 VAL B O 1
ATOM 1335 N N . LYS B 1 10 ? 35.23065 -37.48256 98.17887 1.000 30.74323 355 LYS B N 1
ATOM 1336 C CA . LYS B 1 10 ? 36.32004 -37.11810 97.28595 1.000 42.68666 355 LYS B CA 1
ATOM 1337 C C . LYS B 1 10 ? 37.28242 -36.17036 97.98680 1.000 40.88202 355 LYS B C 1
ATOM 1338 O O . LYS B 1 10 ? 36.86549 -35.24600 98.69119 1.000 35.16466 355 LYS B O 1
ATOM 1344 N N . GLN B 1 11 ? 38.57159 -36.41540 97.79003 1.000 41.48189 356 GLN B N 1
ATOM 1345 C CA . GLN B 1 11 ? 39.63082 -35.58306 98.33145 1.000 41.42440 356 GLN B CA 1
ATOM 1346 C C . GLN B 1 11 ? 39.94707 -34.45676 97.34459 1.000 45.64785 356 GLN B C 1
ATOM 1347 O O . GLN B 1 11 ? 39.50034 -34.46437 96.19531 1.000 48.54397 356 GLN B O 1
ATOM 1353 N N . LEU B 1 12 ? 40.70919 -33.46526 97.81988 1.000 48.06390 357 LEU B N 1
ATOM 1354 C CA . LEU B 1 12 ? 40.94971 -32.24834 97.04693 1.000 49.13984 357 LEU B CA 1
ATOM 1355 C C . LEU B 1 12 ? 41.47139 -32.55186 95.64608 1.000 51.67714 357 LEU B C 1
ATOM 1356 O O . LEU B 1 12 ? 41.05727 -31.91479 94.67059 1.000 52.95024 357 LEU B O 1
ATOM 1361 N N . GLN B 1 13 ? 42.37550 -33.52064 95.52221 1.000 51.61739 358 GLN B N 1
ATOM 1362 C CA . GLN B 1 13 ? 42.94280 -33.87818 94.22864 1.000 55.15559 358 GLN B CA 1
ATOM 1363 C C . GLN B 1 13 ? 42.12423 -34.93120 93.48595 1.000 54.67090 358 GLN B C 1
ATOM 1364 O O . GLN B 1 13 ? 42.59300 -35.45797 92.47155 1.000 65.76473 358 GLN B O 1
ATOM 1370 N N . GLY B 1 14 ? 40.91794 -35.24589 93.95877 1.000 53.29849 359 GLY B N 1
ATOM 1371 C CA . GLY B 1 14 ? 40.00605 -36.11990 93.25530 1.000 52.24416 359 GLY B CA 1
ATOM 1372 C C . GLY B 1 14 ? 39.99799 -37.56231 93.72263 1.000 53.49880 359 GLY B C 1
ATOM 1373 O O . GLY B 1 14 ? 39.05007 -38.29113 93.40484 1.000 54.14169 359 GLY B O 1
ATOM 1374 N N . MET B 1 15 ? 41.02361 -37.99749 94.45330 1.000 49.60554 360 MET B N 1
ATOM 1375 C CA . MET B 1 15 ? 41.01685 -39.34216 95.01601 1.000 43.14257 360 MET B CA 1
ATOM 1376 C C . MET B 1 15 ? 39.84568 -39.49899 95.97763 1.000 40.34699 360 MET B C 1
ATOM 1377 O O . MET B 1 15 ? 39.54600 -38.60114 96.76750 1.000 41.63328 360 MET B O 1
ATOM 1382 N N . SER B 1 16 ? 39.17446 -40.64548 95.90989 1.000 30.49394 361 SER B N 1
ATOM 1383 C CA . SER B 1 16 ? 37.91250 -40.79945 96.61554 1.000 36.98482 361 SER B CA 1
ATOM 1384 C C . SER B 1 16 ? 37.76106 -42.22188 97.13422 1.000 34.20618 361 SER B C 1
ATOM 1385 O O . SER B 1 16 ? 38.53572 -43.12334 96.80173 1.000 36.23846 361 SER B O 1
ATOM 1388 N N . LEU B 1 17 ? 36.73542 -42.40192 97.96445 1.000 32.23897 362 LEU B N 1
ATOM 1389 C CA . LEU B 1 17 ? 36.30961 -43.70271 98.45477 1.000 37.84478 362 LEU B CA 1
ATOM 1390 C C . LEU B 1 17 ? 34.78888 -43.74783 98.41352 1.000 38.10893 362 LEU B C 1
ATOM 1391 O O . LEU B 1 17 ? 34.12356 -42.71390 98.51972 1.000 31.10987 362 LEU B O 1
ATOM 1396 N N . THR B 1 18 ? 34.24013 -44.95043 98.25473 1.000 35.16798 363 THR B N 1
ATOM 1397 C CA . THR B 1 18 ? 32.79719 -45.13417 98.16317 1.000 39.72536 363 THR B CA 1
ATOM 1398 C C . THR B 1 18 ? 32.34936 -46.18129 99.16930 1.000 45.49354 363 THR B C 1
ATOM 1399 O O . THR B 1 18 ? 32.96315 -47.24779 99.27251 1.000 42.29089 363 THR B O 1
ATOM 1403 N N . ARG B 1 19 ? 31.27930 -45.87911 99.90456 1.000 44.30872 364 ARG B N 1
ATOM 1404 C CA . ARG B 1 19 ? 30.75897 -46.78263 100.91996 1.000 39.84907 364 ARG B CA 1
ATOM 1405 C C . ARG B 1 19 ? 29.23891 -46.78530 100.88104 1.000 40.26692 364 ARG B C 1
ATOM 1406 O O . ARG B 1 19 ? 28.61229 -45.73756 100.69931 1.000 38.31765 364 ARG B O 1
ATOM 1414 N N . LYS B 1 20 ? 28.65498 -47.96947 101.05405 1.000 39.62376 365 LYS B N 1
ATOM 1415 C CA . LYS B 1 20 ? 27.20879 -48.12641 101.17186 1.000 39.27396 365 LYS B CA 1
ATOM 1416 C C . LYS B 1 20 ? 26.85088 -48.09761 102.65426 1.000 41.29521 365 LYS B C 1
ATOM 1417 O O . LYS B 1 20 ? 27.11036 -49.06214 103.38051 1.000 42.31517 365 LYS B O 1
ATOM 1423 N N . VAL B 1 21 ? 26.25867 -46.99368 103.10420 1.000 33.50677 366 VAL B N 1
ATOM 1424 C CA . VAL B 1 21 ? 25.96735 -46.77783 104.51531 1.000 38.06240 366 VAL B CA 1
ATOM 1425 C C . VAL B 1 21 ? 24.47267 -46.54652 104.69253 1.000 38.57275 366 VAL B C 1
ATOM 1426 O O . VAL B 1 21 ? 23.78196 -46.08173 103.78132 1.000 37.51190 366 VAL B O 1
ATOM 1430 N N . HIS B 1 22 ? 23.97417 -46.89394 105.87941 1.000 41.02689 367 HIS B N 1
ATOM 1431 C CA . HIS B 1 22 ? 22.57126 -46.70526 106.22531 1.000 43.58713 367 HIS B CA 1
ATOM 1432 C C . HIS B 1 22 ? 22.31459 -45.23631 106.55923 1.000 37.11765 367 HIS B C 1
ATOM 1433 O O . HIS B 1 22 ? 23.14808 -44.59475 107.20562 1.000 29.11061 367 HIS B O 1
ATOM 1440 N N . PRO B 1 23 ? 21.18519 -44.67512 106.11692 1.000 36.52667 368 PRO B N 1
ATOM 1441 C CA . PRO B 1 23 ? 20.93260 -43.23967 106.33627 1.000 36.42854 368 PRO B CA 1
ATOM 1442 C C . PRO B 1 23 ? 20.91362 -42.82065 107.79906 1.000 32.53106 368 PRO B C 1
ATOM 1443 O O . PRO B 1 23 ? 20.97963 -41.61512 108.07229 1.000 31.55454 368 PRO B O 1
ATOM 1447 N N . SER B 1 24 ? 20.82787 -43.75971 108.74036 1.000 28.09433 369 SER B N 1
ATOM 1448 C CA . SER B 1 24 ? 20.88531 -43.42275 110.15682 1.000 30.44703 369 SER B CA 1
ATOM 1449 C C . SER B 1 24 ? 22.31106 -43.28017 110.67274 1.000 28.74967 369 SER B C 1
ATOM 1450 O O . SER B 1 24 ? 22.49625 -42.99152 111.85966 1.000 28.59117 369 SER B O 1
ATOM 1453 N N . THR B 1 25 ? 23.31409 -43.47332 109.82006 1.000 33.80505 370 THR B N 1
ATOM 1454 C CA . THR B 1 25 ? 24.69800 -43.29528 110.23644 1.000 35.13391 370 THR B CA 1
ATOM 1455 C C . THR B 1 25 ? 25.00217 -41.81292 110.41197 1.000 30.42462 370 THR B C 1
ATOM 1456 O O . THR B 1 25 ? 24.65150 -40.99044 109.56034 1.000 35.75073 370 THR B O 1
ATOM 1460 N N . THR B 1 26 ? 25.65775 -41.47263 111.51672 1.000 30.37441 371 THR B N 1
ATOM 1461 C CA . THR B 1 26 ? 26.00133 -40.08601 111.78086 1.000 36.17807 371 THR B CA 1
ATOM 1462 C C . THR B 1 26 ? 27.21787 -39.67006 110.95922 1.000 36.23468 371 THR B C 1
ATOM 1463 O O . THR B 1 26 ? 27.96027 -40.50208 110.43025 1.000 32.92017 371 THR B O 1
ATOM 1467 N N . VAL B 1 27 ? 27.41409 -38.35391 110.85735 1.000 33.59744 372 VAL B N 1
ATOM 1468 C CA . VAL B 1 27 ? 28.58140 -37.82947 110.15576 1.000 33.60410 372 VAL B CA 1
ATOM 1469 C C . VAL B 1 27 ? 29.85657 -38.18185 110.91262 1.000 32.36064 372 VAL B C 1
ATOM 1470 O O . VAL B 1 27 ? 30.90213 -38.45086 110.30839 1.000 31.45050 372 VAL B O 1
ATOM 1474 N N . TRP B 1 28 ? 29.78697 -38.19197 112.24536 1.000 34.50537 373 TRP B N 1
ATOM 1475 C CA . TRP B 1 28 ? 30.93548 -38.58285 113.05696 1.000 35.69148 373 TRP B CA 1
ATOM 1476 C C . TRP B 1 28 ? 31.32896 -40.03156 112.79167 1.000 36.36108 373 TRP B C 1
ATOM 1477 O O . TRP B 1 28 ? 32.51466 -40.34691 112.63481 1.000 38.46723 373 TRP B O 1
ATOM 1488 N N . GLU B 1 29 ? 30.34420 -40.93341 112.75794 1.000 35.19065 374 GLU B N 1
ATOM 1489 C CA . GLU B 1 29 ? 30.62804 -42.33089 112.44411 1.000 34.29005 374 GLU B CA 1
ATOM 1490 C C . GLU B 1 29 ? 31.15060 -42.48696 111.02142 1.000 36.29066 374 GLU B C 1
ATOM 1491 O O . GLU B 1 29 ? 31.99754 -43.34764 110.75501 1.000 42.42082 374 GLU B O 1
ATOM 1497 N N . LEU B 1 30 ? 30.64387 -41.67580 110.08865 1.000 33.34627 375 LEU B N 1
ATOM 1498 C CA . LEU B 1 30 ? 31.14110 -41.73315 108.71758 1.000 30.79165 375 LEU B CA 1
ATOM 1499 C C . LEU B 1 30 ? 32.59761 -41.29253 108.64237 1.000 33.93308 375 LEU B C 1
ATOM 1500 O O . LEU B 1 30 ? 33.37938 -41.84413 107.85855 1.000 30.52944 375 LEU B O 1
ATOM 1505 N N . LYS B 1 31 ? 32.98156 -40.30213 109.45219 1.000 29.36493 376 LYS B N 1
ATOM 1506 C CA . LYS B 1 31 ? 34.38284 -39.90261 109.51238 1.000 32.21450 376 LYS B CA 1
ATOM 1507 C C . LYS B 1 31 ? 35.25576 -41.02419 110.06003 1.000 32.21754 376 LYS B C 1
ATOM 1508 O O . LYS B 1 31 ? 36.43529 -41.12412 109.70202 1.000 27.26034 376 LYS B O 1
ATOM 1514 N N . GLY B 1 32 ? 34.69808 -41.87589 110.92316 1.000 32.98461 377 GLY B N 1
ATOM 1515 C CA . GLY B 1 32 ? 35.43827 -43.04339 111.37330 1.000 33.48565 377 GLY B CA 1
ATOM 1516 C C . GLY B 1 32 ? 35.70569 -44.02717 110.24994 1.000 30.19233 377 GLY B C 1
ATOM 1517 O O . GLY B 1 32 ? 36.75855 -44.67130 110.21309 1.000 39.31632 377 GLY B O 1
ATOM 1518 N N . GLU B 1 33 ? 34.75738 -44.15805 109.31780 1.000 41.20188 378 GLU B N 1
ATOM 1519 C CA . GLU B 1 33 ? 34.98724 -44.98683 108.13836 1.000 40.32945 378 GLU B CA 1
ATOM 1520 C C . GLU B 1 33 ? 36.06955 -44.38638 107.25206 1.000 36.09251 378 GLU B C 1
ATOM 1521 O O . GLU B 1 33 ? 36.86867 -45.11630 106.65443 1.000 36.79193 378 GLU B O 1
ATOM 1527 N N . ILE B 1 34 ? 36.10210 -43.05681 107.14636 1.000 29.57279 379 ILE B N 1
ATOM 1528 C CA . ILE B 1 34 ? 37.18537 -42.39491 106.43032 1.000 34.87155 379 ILE B CA 1
ATOM 1529 C C . ILE B 1 34 ? 38.50825 -42.58930 107.16093 1.000 33.99032 379 ILE B C 1
ATOM 1530 O O . ILE B 1 34 ? 39.57067 -42.65136 106.52978 1.000 35.47655 379 ILE B O 1
ATOM 1535 N N . GLU B 1 35 ? 38.47151 -42.71191 108.49158 1.000 31.09433 380 GLU B N 1
ATOM 1536 C CA . GLU B 1 35 ? 39.71279 -42.79623 109.25515 1.000 34.58370 380 GLU B CA 1
ATOM 1537 C C . GLU B 1 35 ? 40.42758 -44.12570 109.03609 1.000 39.22225 380 GLU B C 1
ATOM 1538 O O . GLU B 1 35 ? 41.64791 -44.14988 108.85356 1.000 42.04693 380 GLU B O 1
ATOM 1544 N N . LYS B 1 36 ? 39.70087 -45.24352 109.04112 1.000 34.59243 381 LYS B N 1
ATOM 1545 C CA . LYS B 1 36 ? 40.39278 -46.51216 108.83557 1.000 45.23607 381 LYS B CA 1
ATOM 1546 C C . LYS B 1 36 ? 40.85054 -46.70169 107.39447 1.000 41.97791 381 LYS B C 1
ATOM 1547 O O . LYS B 1 36 ? 41.65078 -47.60620 107.13227 1.000 48.35528 381 LYS B O 1
ATOM 1553 N N . GLU B 1 37 ? 40.36034 -45.88542 106.46065 1.000 41.22753 382 GLU B N 1
ATOM 1554 C CA . GLU B 1 37 ? 40.77760 -45.96891 105.06614 1.000 38.12698 382 GLU B CA 1
ATOM 1555 C C . GLU B 1 37 ? 41.97356 -45.07066 104.76387 1.000 41.77907 382 GLU B C 1
ATOM 1556 O O . GLU B 1 37 ? 42.89625 -45.48864 104.05572 1.000 33.53011 382 GLU B O 1
ATOM 1562 N N . TRP B 1 38 ? 41.97864 -43.84156 105.28403 1.000 41.95208 383 TRP B N 1
ATOM 1563 C CA . TRP B 1 38 ? 43.01359 -42.86608 104.96464 1.000 37.06265 383 TRP B CA 1
ATOM 1564 C C . TRP B 1 38 ? 43.81162 -42.39572 106.17456 1.000 32.76560 383 TRP B C 1
ATOM 1565 O O . TRP B 1 38 ? 44.72233 -41.57411 106.01032 1.000 33.16956 383 TRP B O 1
ATOM 1576 N N . CYS B 1 39 ? 43.48134 -42.86506 107.37950 1.000 34.21029 384 CYS B N 1
ATOM 1577 C CA . CYS B 1 39 ? 44.21533 -42.61640 108.62044 1.000 35.93316 384 CYS B CA 1
ATOM 1578 C C . CYS B 1 39 ? 44.13053 -41.17221 109.09642 1.000 32.90995 384 CYS B C 1
ATOM 1579 O O . CYS B 1 39 ? 44.82286 -40.80489 110.05429 1.000 32.37635 384 CYS B O 1
ATOM 1582 N N . ILE B 1 40 ? 43.30839 -40.34438 108.46696 1.000 29.91838 385 ILE B N 1
ATOM 1583 C CA . ILE B 1 40 ? 43.11673 -38.97372 108.95073 1.000 29.95340 385 ILE B CA 1
ATOM 1584 C C . ILE B 1 40 ? 42.29254 -39.00984 110.23399 1.000 31.74347 385 ILE B C 1
ATOM 1585 O O . ILE B 1 40 ? 41.21013 -39.62325 110.24785 1.000 30.51079 385 ILE B O 1
ATOM 1590 N N . PRO B 1 41 ? 42.76034 -38.41138 111.32670 1.000 31.84264 386 PRO B N 1
ATOM 1591 C CA . PRO B 1 41 ? 41.92410 -38.32303 112.53061 1.000 35.13462 386 PRO B CA 1
ATOM 1592 C C . PRO B 1 41 ? 40.59216 -37.65086 112.22026 1.000 31.33765 386 PRO B C 1
ATOM 1593 O O . PRO B 1 41 ? 40.51622 -36.73512 111.39802 1.000 31.95209 386 PRO B O 1
ATOM 1597 N N . ARG B 1 42 ? 39.53300 -38.12541 112.88402 1.000 33.54739 387 ARG B N 1
ATOM 1598 C CA . ARG B 1 42 ? 38.20749 -37.54539 112.68152 1.000 28.11628 387 ARG B CA 1
ATOM 1599 C C . ARG B 1 42 ? 38.18793 -36.05630 113.00120 1.000 30.91847 387 ARG B C 1
ATOM 1600 O O . ARG B 1 42 ? 37.42441 -35.29899 112.39163 1.000 33.77115 387 ARG B O 1
ATOM 1608 N N . TYR B 1 43 ? 39.01526 -35.62158 113.95323 1.000 30.50892 388 TYR B N 1
ATOM 1609 C CA . TYR B 1 43 ? 39.02195 -34.22921 114.38442 1.000 39.79700 388 TYR B CA 1
ATOM 1610 C C . TYR B 1 43 ? 39.59970 -33.29806 113.32894 1.000 38.18170 388 TYR B C 1
ATOM 1611 O O . TYR B 1 43 ? 39.40622 -32.08056 113.41969 1.000 39.81536 388 TYR B O 1
ATOM 1620 N N . GLN B 1 44 ? 40.31029 -33.84177 112.34112 1.000 31.65547 389 GLN B N 1
ATOM 1621 C CA . GLN B 1 44 ? 40.92121 -33.05912 111.27652 1.000 33.70960 389 GLN B CA 1
ATOM 1622 C C . GLN B 1 44 ? 40.19690 -33.23868 109.94666 1.000 41.49409 389 GLN B C 1
ATOM 1623 O O . GLN B 1 44 ? 40.75644 -32.92450 108.89121 1.000 44.42725 389 GLN B O 1
ATOM 1629 N N . GLN B 1 45 ? 38.96538 -33.74353 109.97904 1.000 35.59331 390 GLN B N 1
ATOM 1630 C CA . GLN B 1 45 ? 38.17206 -33.99261 108.78255 1.000 32.45137 390 GLN B CA 1
ATOM 1631 C C . GLN B 1 45 ? 37.04020 -32.97895 108.68559 1.000 31.45720 390 GLN B C 1
ATOM 1632 O O . GLN B 1 45 ? 36.25636 -32.82562 109.62813 1.000 34.44064 390 GLN B O 1
ATOM 1638 N N . ARG B 1 46 ? 36.96001 -32.29004 107.55102 1.000 32.70756 391 ARG B N 1
ATOM 1639 C CA . ARG B 1 46 ? 35.83962 -31.41379 107.23096 1.000 32.69748 391 ARG B CA 1
ATOM 1640 C C . ARG B 1 46 ? 35.09151 -31.98983 106.03638 1.000 33.29971 391 ARG B C 1
ATOM 1641 O O . ARG B 1 46 ? 35.65838 -32.10972 104.94431 1.000 34.77629 391 ARG B O 1
ATOM 1649 N N . LEU B 1 47 ? 33.82538 -32.34079 106.24309 1.000 36.12765 392 LEU B N 1
ATOM 1650 C CA . LEU B 1 47 ? 32.98909 -32.91771 105.20090 1.000 37.75960 392 LEU B CA 1
ATOM 1651 C C . LEU B 1 47 ? 31.92565 -31.91496 104.77522 1.000 32.52515 392 LEU B C 1
ATOM 1652 O O . LEU B 1 47 ? 31.31688 -31.24713 105.61728 1.000 38.07958 392 LEU B O 1
ATOM 1657 N N . ALA B 1 48 ? 31.70531 -31.81653 103.46469 1.000 31.96548 393 ALA B N 1
ATOM 1658 C CA . ALA B 1 48 ? 30.69837 -30.92119 102.91496 1.000 33.35877 393 ALA B CA 1
ATOM 1659 C C . ALA B 1 48 ? 30.15620 -31.50721 101.61876 1.000 31.55769 393 ALA B C 1
ATOM 1660 O O . ALA B 1 48 ? 30.85229 -32.24080 100.91261 1.000 29.36128 393 ALA B O 1
ATOM 1662 N N . LEU B 1 49 ? 28.90682 -31.16651 101.31178 1.000 31.11073 394 LEU B N 1
ATOM 1663 C CA . LEU B 1 49 ? 28.25816 -31.66142 100.10421 1.000 31.06663 394 LEU B CA 1
ATOM 1664 C C . LEU B 1 49 ? 28.83082 -30.98956 98.86266 1.000 37.73524 394 LEU B C 1
ATOM 1665 O O . LEU B 1 49 ? 29.07620 -29.78002 98.84732 1.000 34.61340 394 LEU B O 1
ATOM 1670 N N . GLN B 1 50 ? 29.04592 -31.78702 97.81346 1.000 39.01289 395 GLN B N 1
ATOM 1671 C CA . GLN B 1 50 ? 29.53603 -31.23269 96.55465 1.000 42.80556 395 GLN B CA 1
ATOM 1672 C C . GLN B 1 50 ? 28.48192 -30.35816 95.88854 1.000 48.07535 395 GLN B C 1
ATOM 1673 O O . GLN B 1 50 ? 28.76795 -29.22880 95.47284 1.000 50.75458 395 GLN B O 1
ATOM 1679 N N . ASP B 1 51 ? 27.25654 -30.86113 95.78156 1.000 47.07508 396 ASP B N 1
ATOM 1680 C CA . ASP B 1 51 ? 26.16703 -30.15762 95.11588 1.000 57.83098 396 ASP B CA 1
ATOM 1681 C C . ASP B 1 51 ? 25.10040 -29.85682 96.15893 1.000 57.79039 396 ASP B C 1
ATOM 1682 O O . ASP B 1 51 ? 24.41074 -30.76903 96.62816 1.000 46.57074 396 ASP B O 1
ATOM 1687 N N . ASN B 1 52 ? 24.97438 -28.58638 96.52872 1.000 59.81026 397 ASN B N 1
ATOM 1688 C CA . ASN B 1 52 ? 23.97891 -28.18185 97.51255 1.000 56.02681 397 ASN B CA 1
ATOM 1689 C C . ASN B 1 52 ? 23.16822 -26.98851 97.01621 1.000 64.24960 397 ASN B C 1
ATOM 1690 O O . ASN B 1 52 ? 22.97732 -26.81622 95.81250 1.000 66.10514 397 ASN B O 1
ATOM 1695 N N . SER B 1 54 ? 19.06610 -27.95574 96.31113 1.000 70.74294 399 SER B N 1
ATOM 1696 C CA . SER B 1 54 ? 18.64578 -27.04825 97.37222 1.000 70.57241 399 SER B CA 1
ATOM 1697 C C . SER B 1 54 ? 19.74277 -26.90060 98.41789 1.000 73.05815 399 SER B C 1
ATOM 1698 O O . SER B 1 54 ? 20.40058 -27.87643 98.77753 1.000 75.28857 399 SER B O 1
ATOM 1701 N N . ASN B 1 55 ? 19.93527 -25.67815 98.90767 1.000 70.49180 400 ASN B N 1
ATOM 1702 C CA . ASN B 1 55 ? 20.98860 -25.42749 99.88122 1.000 68.28860 400 ASN B CA 1
ATOM 1703 C C . ASN B 1 55 ? 20.58781 -25.97486 101.24569 1.000 71.69673 400 ASN B C 1
ATOM 1704 O O . ASN B 1 55 ? 19.48804 -25.70724 101.73978 1.000 75.62484 400 ASN B O 1
ATOM 1709 N N . LEU B 1 56 ? 21.48831 -26.73845 101.84918 1.000 72.23059 401 LEU B N 1
ATOM 1710 C CA . LEU B 1 56 ? 21.31464 -27.39693 103.13129 1.000 67.52322 401 LEU B CA 1
ATOM 1711 C C . LEU B 1 56 ? 22.27492 -26.81776 104.16092 1.000 68.01990 401 LEU B C 1
ATOM 1712 O O . LEU B 1 56 ? 23.30761 -26.23916 103.80630 1.000 64.13059 401 LEU B O 1
ATOM 1717 N N . PRO B 1 57 ? 21.96227 -26.94270 105.44791 1.000 65.33103 402 PRO B N 1
ATOM 1718 C CA . PRO B 1 57 ? 22.87572 -26.44768 106.48318 1.000 59.70367 402 PRO B CA 1
ATOM 1719 C C . PRO B 1 57 ? 24.15911 -27.26375 106.52341 1.000 59.87600 402 PRO B C 1
ATOM 1720 O O . PRO B 1 57 ? 24.29124 -28.31857 105.89807 1.000 58.95981 402 PRO B O 1
ATOM 1724 N N . ALA B 1 58 ? 25.12170 -26.74619 107.28092 1.000 51.48988 403 ALA B N 1
ATOM 1725 C CA . ALA B 1 58 ? 26.39789 -27.42549 107.43653 1.000 52.56411 403 ALA B CA 1
ATOM 1726 C C . ALA B 1 58 ? 26.20266 -28.74144 108.18119 1.000 52.77537 403 ALA B C 1
ATOM 1727 O O . ALA B 1 58 ? 25.35364 -28.85805 109.06916 1.000 54.12963 403 ALA B O 1
ATOM 1729 N N . LEU B 1 59 ? 26.99773 -29.74048 107.80556 1.000 46.11789 404 LEU B N 1
ATOM 1730 C CA . LEU B 1 59 ? 26.85986 -31.06528 108.39308 1.000 48.69577 404 LEU B CA 1
ATOM 1731 C C . LEU B 1 59 ? 27.29202 -31.05147 109.85344 1.000 45.90616 404 LEU B C 1
ATOM 1732 O O . LEU B 1 59 ? 28.31173 -30.45711 110.21395 1.000 46.07676 404 LEU B O 1
ATOM 1737 N N . ARG B 1 60 ? 26.50395 -31.71376 110.69486 1.000 43.09974 405 ARG B N 1
ATOM 1738 C CA . ARG B 1 60 ? 26.74881 -31.78112 112.12753 1.000 40.25366 405 ARG B CA 1
ATOM 1739 C C . ARG B 1 60 ? 27.22893 -33.18270 112.47076 1.000 41.10572 405 ARG B C 1
ATOM 1740 O O . ARG B 1 60 ? 26.62489 -34.16992 112.03842 1.000 36.73620 405 ARG B O 1
ATOM 1748 N N . ASP B 1 61 ? 28.32239 -33.26644 113.22986 1.000 38.62918 406 ASP B N 1
ATOM 1749 C CA . ASP B 1 61 ? 28.89063 -34.56753 113.56398 1.000 37.19528 406 ASP B CA 1
ATOM 1750 C C . ASP B 1 61 ? 27.89637 -35.42539 114.34039 1.000 34.80056 406 ASP B C 1
ATOM 1751 O O . ASP B 1 61 ? 27.82391 -36.64184 114.13594 1.000 38.25851 406 ASP B O 1
ATOM 1756 N N . GLY B 1 62 ? 27.11732 -34.80754 115.23109 1.000 34.31767 407 GLY B N 1
ATOM 1757 C CA . GLY B 1 62 ? 26.24750 -35.56995 116.11094 1.000 37.32909 407 GLY B CA 1
ATOM 1758 C C . GLY B 1 62 ? 25.03733 -36.19063 115.44240 1.000 36.04615 407 GLY B C 1
ATOM 1759 O O . GLY B 1 62 ? 24.52406 -37.20536 115.92093 1.000 38.68232 407 GLY B O 1
ATOM 1760 N N . ASP B 1 63 ? 24.56495 -35.60947 114.34503 1.000 38.53991 408 ASP B N 1
ATOM 1761 C CA . ASP B 1 63 ? 23.33169 -36.05997 113.71715 1.000 39.48772 408 ASP B CA 1
ATOM 1762 C C . ASP B 1 63 ? 23.60952 -36.96614 112.52310 1.000 40.43459 408 ASP B C 1
ATOM 1763 O O . ASP B 1 63 ? 24.69092 -36.94927 111.93066 1.000 41.97381 408 ASP B O 1
ATOM 1768 N N . SER B 1 64 ? 22.60532 -37.77191 112.18575 1.000 37.04843 409 SER B N 1
ATOM 1769 C CA . SER B 1 64 ? 22.69531 -38.73804 111.10451 1.000 34.17468 409 SER B CA 1
ATOM 1770 C C . SER B 1 64 ? 22.53924 -38.05472 109.74710 1.000 36.17186 409 SER B C 1
ATOM 1771 O O . SER B 1 64 ? 22.17067 -36.88124 109.64396 1.000 38.28674 409 SER B O 1
ATOM 1774 N N . LEU B 1 65 ? 22.84654 -38.81373 108.69219 1.000 30.17552 410 LEU B N 1
ATOM 1775 C CA . LEU B 1 65 ? 22.65494 -38.32155 107.33114 1.000 32.78514 410 LEU B CA 1
ATOM 1776 C C . LEU B 1 65 ? 21.19761 -37.95277 107.07913 1.000 35.72653 410 LEU B C 1
ATOM 1777 O O . LEU B 1 65 ? 20.90015 -36.89070 106.51989 1.000 37.30537 410 LEU B O 1
ATOM 1782 N N . ALA B 1 66 ? 20.27246 -38.83079 107.47614 1.000 30.83284 411 ALA B N 1
ATOM 1783 C CA . ALA B 1 66 ? 18.85261 -38.56281 107.26926 1.000 37.87907 411 ALA B CA 1
ATOM 1784 C C . ALA B 1 66 ? 18.38894 -37.33408 108.04055 1.000 32.06627 411 ALA B C 1
ATOM 1785 O O . ALA B 1 66 ? 17.45092 -36.65121 107.61247 1.000 36.02956 411 ALA B O 1
ATOM 1787 N N . ALA B 1 67 ? 19.02170 -37.03987 109.17876 1.000 34.89955 412 ALA B N 1
ATOM 1788 C CA . ALA B 1 67 ? 18.68480 -35.83813 109.93195 1.000 36.79878 412 ALA B CA 1
ATOM 1789 C C . ALA B 1 67 ? 19.08709 -34.55870 109.21022 1.000 37.14455 412 ALA B C 1
ATOM 1790 O O . ALA B 1 67 ? 18.66841 -33.47370 109.62919 1.000 45.06257 412 ALA B O 1
ATOM 1792 N N . HIS B 1 68 ? 19.87792 -34.65739 108.14374 1.000 35.33156 413 HIS B N 1
ATOM 1793 C CA . HIS B 1 68 ? 20.18712 -33.52574 107.28283 1.000 34.71482 413 HIS B CA 1
ATOM 1794 C C . HIS B 1 68 ? 19.30664 -33.47509 106.04435 1.000 38.57351 413 HIS B C 1
ATOM 1795 O O . HIS B 1 68 ? 19.47867 -32.57795 105.21425 1.000 43.69482 413 HIS B O 1
ATOM 1802 N N . GLY B 1 69 ? 18.37361 -34.41169 105.89957 1.000 42.68287 414 GLY B N 1
ATOM 1803 C CA . GLY B 1 69 ? 17.64881 -34.56486 104.65852 1.000 34.05460 414 GLY B CA 1
ATOM 1804 C C . GLY B 1 69 ? 18.36731 -35.39142 103.61939 1.000 41.97386 414 GLY B C 1
ATOM 1805 O O . GLY B 1 69 ? 17.92902 -35.42545 102.46430 1.000 50.83402 414 GLY B O 1
ATOM 1806 N N . LEU B 1 70 ? 19.45801 -36.05873 103.99312 1.000 41.65510 415 LEU B N 1
ATOM 1807 C CA . LEU B 1 70 ? 20.26597 -36.85359 103.06946 1.000 41.22160 415 LEU B CA 1
ATOM 1808 C C . LEU B 1 70 ? 19.94201 -38.32556 103.29952 1.000 42.71150 415 LEU B C 1
ATOM 1809 O O . LEU B 1 70 ? 20.52546 -38.98772 104.15841 1.000 44.65626 415 LEU B O 1
ATOM 1814 N N . PHE B 1 71 ? 18.99669 -38.83502 102.51362 1.000 40.84452 416 PHE B N 1
ATOM 1815 C CA . PHE B 1 71 ? 18.61406 -40.24101 102.51827 1.000 36.07538 416 PHE B CA 1
ATOM 1816 C C . PHE B 1 71 ? 18.69533 -40.80446 101.10613 1.000 38.16377 416 PHE B C 1
ATOM 1817 O O . PHE B 1 71 ? 17.92047 -41.68646 100.72608 1.000 40.37732 416 PHE B O 1
ATOM 1825 N N . TYR B 1 72 ? 19.64156 -40.28812 100.32519 1.000 37.58238 417 TYR B N 1
ATOM 1826 C CA . TYR B 1 72 ? 19.88176 -40.69174 98.94999 1.000 37.94633 417 TYR B CA 1
ATOM 1827 C C . TYR B 1 72 ? 21.38469 -40.64246 98.70532 1.000 42.38117 417 TYR B C 1
ATOM 1828 O O . TYR B 1 72 ? 22.16468 -40.27668 99.59062 1.000 38.71886 417 TYR B O 1
ATOM 1837 N N . ASP B 1 73 ? 21.79756 -41.02216 97.49940 1.000 37.58304 418 ASP B N 1
ATOM 1838 C CA . ASP B 1 73 ? 23.21494 -41.00579 97.16382 1.000 38.51531 418 ASP B CA 1
ATOM 1839 C C . ASP B 1 73 ? 23.74200 -39.57567 97.12910 1.000 34.67393 418 ASP B C 1
ATOM 1840 O O . ASP B 1 73 ? 23.11694 -38.67875 96.55651 1.000 37.41209 418 ASP B O 1
ATOM 1845 N N . ILE B 1 74 ? 24.90750 -39.36589 97.74733 1.000 31.77289 419 ILE B N 1
ATOM 1846 C CA . ILE B 1 74 ? 25.50234 -38.04129 97.87661 1.000 33.18923 419 ILE B CA 1
ATOM 1847 C C . ILE B 1 74 ? 26.99599 -38.12729 97.59414 1.000 36.29487 419 ILE B C 1
ATOM 1848 O O . ILE B 1 74 ? 27.60081 -39.20095 97.62704 1.000 35.60865 419 ILE B O 1
ATOM 1853 N N . VAL B 1 75 ? 27.58635 -36.96803 97.31114 1.000 35.68917 420 VAL B N 1
ATOM 1854 C CA . VAL B 1 75 ? 29.02274 -36.82443 97.10487 1.000 35.02200 420 VAL B CA 1
ATOM 1855 C C . VAL B 1 75 ? 29.53987 -35.77326 98.07835 1.000 38.36910 420 VAL B C 1
ATOM 1856 O O . VAL B 1 75 ? 28.99886 -34.66311 98.14466 1.000 36.61639 420 VAL B O 1
ATOM 1860 N N . LEU B 1 76 ? 30.57914 -36.12517 98.83335 1.000 28.75355 421 LEU B N 1
ATOM 1861 C CA . LEU B 1 76 ? 31.15443 -35.25270 99.84775 1.000 29.78059 421 LEU B CA 1
ATOM 1862 C C . LEU B 1 76 ? 32.61104 -34.94453 99.52840 1.000 32.26928 421 LEU B C 1
ATOM 1863 O O . LEU B 1 76 ? 33.36170 -35.82794 99.10428 1.000 30.82400 421 LEU B O 1
ATOM 1868 N N . LEU B 1 77 ? 33.00768 -33.68839 99.72813 1.000 28.84717 422 LEU B N 1
ATOM 1869 C CA . LEU B 1 77 ? 34.41356 -33.31152 99.66257 1.000 34.21229 422 LEU B CA 1
ATOM 1870 C C . LEU B 1 77 ? 35.02262 -33.35524 101.05655 1.000 31.00572 422 LEU B C 1
ATOM 1871 O O . LEU B 1 77 ? 34.39750 -32.93514 102.03483 1.000 33.04690 422 LEU B O 1
ATOM 1876 N N . LEU B 1 78 ? 36.24759 -33.86277 101.14006 1.000 33.99931 423 LEU B N 1
ATOM 1877 C CA . LEU B 1 78 ? 36.96918 -33.98140 102.39868 1.000 35.02347 423 LEU B CA 1
ATOM 1878 C C . LEU B 1 78 ? 38.08088 -32.94238 102.44307 1.000 38.24566 423 LEU B C 1
ATOM 1879 O O . LEU B 1 78 ? 38.85815 -32.81862 101.48994 1.000 29.57683 423 LEU B O 1
ATOM 1884 N N . LEU B 1 79 ? 38.15383 -32.20169 103.54720 1.000 32.36733 424 LEU B N 1
ATOM 1885 C CA . LEU B 1 79 ? 39.22186 -31.24085 103.78596 1.000 33.77397 424 LEU B CA 1
ATOM 1886 C C . LEU B 1 79 ? 39.94662 -31.60817 105.07139 1.000 31.47268 424 LEU B C 1
ATOM 1887 O O . LEU B 1 79 ? 39.30749 -31.87840 106.09360 1.000 31.42649 424 LEU B O 1
ATOM 1892 N N . CYS B 1 80 ? 41.27532 -31.61417 105.01688 1.000 40.49220 425 CYS B N 1
ATOM 1893 C CA . CYS B 1 80 ? 42.10877 -31.90987 106.17341 1.000 37.37902 425 CYS B CA 1
ATOM 1894 C C . CYS B 1 80 ? 42.63459 -30.60983 106.76564 1.000 41.69453 425 CYS B C 1
ATOM 1895 O O . CYS B 1 80 ? 43.18168 -29.76917 106.04368 1.000 40.04701 425 CYS B O 1
ATOM 1898 N N . THR B 1 81 ? 42.46920 -30.45145 108.07422 1.000 40.28630 426 THR B N 1
ATOM 1899 C CA . THR B 1 81 ? 42.89787 -29.26149 108.79151 1.000 39.85945 426 THR B CA 1
ATOM 1900 C C . THR B 1 81 ? 43.98490 -29.62229 109.79446 1.000 39.86550 426 THR B C 1
ATOM 1901 O O . THR B 1 81 ? 44.27437 -30.79563 110.04150 1.000 34.45268 426 THR B O 1
ATOM 1905 N N . GLU B 1 82 ? 44.58659 -28.58999 110.37560 1.000 36.31222 427 GLU B N 1
ATOM 1906 C CA . GLU B 1 82 ? 45.65937 -28.80988 111.32637 1.000 43.51388 427 GLU B CA 1
ATOM 1907 C C . GLU B 1 82 ? 45.08788 -29.25223 112.67004 1.000 42.95419 427 GLU B C 1
ATOM 1908 O O . GLU B 1 82 ? 43.93651 -28.94698 112.99313 1.000 42.70945 427 GLU B O 1
ATOM 1914 N N . PRO B 1 83 ? 45.86858 -29.98273 113.46819 1.000 45.05064 428 PRO B N 1
ATOM 1915 C CA . PRO B 1 83 ? 45.38949 -30.36102 114.80275 1.000 48.23840 428 PRO B CA 1
ATOM 1916 C C . PRO B 1 83 ? 45.22717 -29.14505 115.69864 1.000 51.10746 428 PRO B C 1
ATOM 1917 O O . PRO B 1 83 ? 46.20850 -28.48630 116.05669 1.000 47.57071 428 PRO B O 1
ATOM 1921 N N . GLN B 1 84 ? 43.99008 -28.84421 116.06592 1.000 50.40604 429 GLN B N 1
ATOM 1922 C CA . GLN B 1 84 ? 43.67466 -27.77342 116.99793 1.000 48.03363 429 GLN B CA 1
ATOM 1923 C C . GLN B 1 84 ? 42.91128 -28.38004 118.16951 1.000 50.16290 429 GLN B C 1
ATOM 1924 O O . GLN B 1 84 ? 42.84980 -29.60221 118.32733 1.000 50.82116 429 GLN B O 1
ATOM 1930 N N . GLU B 1 85 ? 42.32643 -27.52571 118.99677 1.000 47.27520 430 GLU B N 1
ATOM 1931 C CA . GLU B 1 85 ? 41.54836 -28.01115 120.12254 1.000 46.10051 430 GLU B CA 1
ATOM 1932 C C . GLU B 1 85 ? 40.06079 -27.99725 119.80529 1.000 42.79662 430 GLU B C 1
ATOM 1933 O O . GLU B 1 85 ? 39.60524 -27.44509 118.80084 1.000 46.31123 430 GLU B O 1
ATOM 1939 N N . MET B 1 86 ? 39.30556 -28.62491 120.69845 1.000 47.81177 431 MET B N 1
ATOM 1940 C CA . MET B 1 86 ? 37.85765 -28.69409 120.63685 1.000 39.95015 431 MET B CA 1
ATOM 1941 C C . MET B 1 86 ? 37.29797 -28.38654 122.01766 1.000 36.62367 431 MET B C 1
ATOM 1942 O O . MET B 1 86 ? 38.03057 -28.30417 123.00598 1.000 35.93589 431 MET B O 1
ATOM 1947 N N . GLU B 1 87 ? 35.98616 -28.21100 122.08441 1.000 37.49525 432 GLU B N 1
ATOM 1948 C CA . GLU B 1 87 ? 35.29685 -28.04215 123.35107 1.000 42.49683 432 GLU B CA 1
ATOM 1949 C C . GLU B 1 87 ? 34.48275 -29.28900 123.66174 1.000 37.93845 432 GLU B C 1
ATOM 1950 O O . GLU B 1 87 ? 34.06210 -30.01926 122.76006 1.000 41.31147 432 GLU B O 1
ATOM 1956 N N . VAL B 1 88 ? 34.26684 -29.52659 124.95121 1.000 40.70383 433 VAL B N 1
ATOM 1957 C CA . VAL B 1 88 ? 33.44633 -30.63348 125.42388 1.000 38.55510 433 VAL B CA 1
ATOM 1958 C C . VAL B 1 88 ? 32.58914 -30.13209 126.57154 1.000 41.18080 433 VAL B C 1
ATOM 1959 O O . VAL B 1 88 ? 33.07783 -29.43451 127.47218 1.000 44.03677 433 VAL B O 1
ATOM 1963 N N . LEU B 1 89 ? 31.30947 -30.47896 126.54451 1.000 36.97923 434 LEU B N 1
ATOM 1964 C CA . LEU B 1 89 ? 30.38792 -30.09559 127.59994 1.000 40.62958 434 LEU B CA 1
ATOM 1965 C C . LEU B 1 89 ? 30.41720 -31.14155 128.70561 1.000 39.16493 434 LEU B C 1
ATOM 1966 O O . LEU B 1 89 ? 30.28739 -32.34133 128.44063 1.000 37.91384 434 LEU B O 1
ATOM 1971 N N . VAL B 1 90 ? 30.59613 -30.68284 129.93843 1.000 32.98978 435 VAL B N 1
ATOM 1972 C CA . VAL B 1 90 ? 30.56543 -31.53582 131.11896 1.000 39.19316 435 VAL B CA 1
ATOM 1973 C C . VAL B 1 90 ? 29.31060 -31.17682 131.89840 1.000 38.60314 435 VAL B C 1
ATOM 1974 O O . VAL B 1 90 ? 29.22473 -30.09705 132.49661 1.000 39.19223 435 VAL B O 1
ATOM 1978 N N . LYS B 1 91 ? 28.33362 -32.07564 131.88697 1.000 41.51615 436 LYS B N 1
ATOM 1979 C CA . LYS B 1 91 ? 27.04818 -31.85195 132.53243 1.000 43.86969 436 LYS B CA 1
ATOM 1980 C C . LYS B 1 91 ? 26.98957 -32.65973 133.82029 1.000 45.32812 436 LYS B C 1
ATOM 1981 O O . LYS B 1 91 ? 27.10012 -33.88980 133.79118 1.000 43.15419 436 LYS B O 1
ATOM 1987 N N . ASP B 1 92 ? 26.82288 -31.97032 134.94051 1.000 46.19367 437 ASP B N 1
ATOM 1988 C CA . ASP B 1 92 ? 26.61715 -32.61074 136.22558 1.000 50.72276 437 ASP B CA 1
ATOM 1989 C C . ASP B 1 92 ? 25.12521 -32.57629 136.57145 1.000 52.96256 437 ASP B C 1
ATOM 1990 O O . ASP B 1 92 ? 24.27123 -32.46858 135.68398 1.000 55.93965 437 ASP B O 1
ATOM 1995 N N . SER B 1 93 ? 24.80406 -32.67338 137.86309 1.000 55.73311 438 SER B N 1
ATOM 1996 C CA . SER B 1 93 ? 23.40752 -32.73461 138.28246 1.000 58.71540 438 SER B CA 1
ATOM 1997 C C . SER B 1 93 ? 22.66569 -31.43721 137.97864 1.000 54.69623 438 SER B C 1
ATOM 1998 O O . SER B 1 93 ? 21.49378 -31.46412 137.58373 1.000 58.22851 438 SER B O 1
ATOM 2001 N N . ASN B 1 94 ? 23.32381 -30.29123 138.15803 1.000 52.76900 439 ASN B N 1
ATOM 2002 C CA . ASN B 1 94 ? 22.63685 -29.00738 138.09477 1.000 50.56686 439 ASN B CA 1
ATOM 2003 C C . ASN B 1 94 ? 22.98707 -28.15228 136.88627 1.000 53.12969 439 ASN B C 1
ATOM 2004 O O . ASN B 1 94 ? 22.12305 -27.41635 136.40560 1.000 50.32878 439 ASN B O 1
ATOM 2009 N N . LYS B 1 95 ? 24.21519 -28.22088 136.37632 1.000 51.58784 440 LYS B N 1
ATOM 2010 C CA . LYS B 1 95 ? 24.66309 -27.27774 135.36109 1.000 48.48278 440 LYS B CA 1
ATOM 2011 C C . LYS B 1 95 ? 25.46505 -28.00842 134.29193 1.000 47.14182 440 LYS B C 1
ATOM 2012 O O . LYS B 1 95 ? 25.69297 -29.21974 134.36826 1.000 43.77018 440 LYS B O 1
ATOM 2018 N N . THR B 1 96 ? 25.89281 -27.25206 133.28190 1.000 40.03837 441 THR B N 1
ATOM 2019 C CA . THR B 1 96 ? 26.71135 -27.76675 132.18848 1.000 38.80311 441 THR B CA 1
ATOM 2020 C C . THR B 1 96 ? 27.85011 -26.78467 131.95150 1.000 40.14305 441 THR B C 1
ATOM 2021 O O . THR B 1 96 ? 27.61599 -25.64769 131.52822 1.000 40.46480 441 THR B O 1
ATOM 2025 N N . THR B 1 97 ? 29.07525 -27.21999 132.22293 1.000 37.46277 442 THR B N 1
ATOM 2026 C CA . THR B 1 97 ? 30.26110 -26.39879 132.04404 1.000 41.43384 442 THR B CA 1
ATOM 2027 C C . THR B 1 97 ? 31.02062 -26.84663 130.80197 1.000 38.65752 442 THR B C 1
ATOM 2028 O O . THR B 1 97 ? 31.00422 -28.02461 130.43498 1.000 38.59419 442 THR B O 1
ATOM 2032 N N . VAL B 1 98 ? 31.68620 -25.89465 130.15390 1.000 38.15640 443 VAL B N 1
ATOM 2033 C CA . VAL B 1 98 ? 32.43278 -26.14945 128.92812 1.000 42.35002 443 VAL B CA 1
ATOM 2034 C C . VAL B 1 98 ? 33.92207 -26.08842 129.24280 1.000 43.23940 443 VAL B C 1
ATOM 2035 O O . VAL B 1 98 ? 34.37408 -25.23032 130.00960 1.000 43.29280 443 VAL B O 1
ATOM 2039 N N . TYR B 1 99 ? 34.67632 -27.02470 128.67260 1.000 38.81536 444 TYR B N 1
ATOM 2040 C CA . TYR B 1 99 ? 36.11934 -27.08832 128.84905 1.000 39.81332 444 TYR B CA 1
ATOM 2041 C C . TYR B 1 99 ? 36.79488 -27.17685 127.49090 1.000 37.54678 444 TYR B C 1
ATOM 2042 O O . TYR B 1 99 ? 36.27189 -27.80567 126.56662 1.000 39.25374 444 TYR B O 1
ATOM 2051 N N . THR B 1 100 ? 37.96139 -26.55076 127.37982 1.000 44.33786 445 THR B N 1
ATOM 2052 C CA . THR B 1 100 ? 38.75789 -26.58111 126.16123 1.000 40.64012 4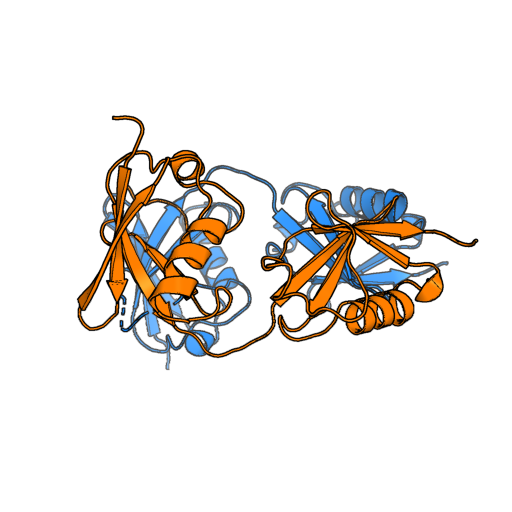45 THR B CA 1
ATOM 2053 C C . THR B 1 100 ? 39.84519 -27.63865 126.31487 1.000 36.47969 445 THR B C 1
ATOM 2054 O O . THR B 1 100 ? 40.70367 -27.52726 127.19668 1.000 41.86871 445 THR B O 1
ATOM 2058 N N . VAL B 1 101 ? 39.81098 -28.65971 125.45551 1.000 40.48196 446 VAL B N 1
ATOM 2059 C CA . VAL B 1 101 ? 40.73381 -29.78499 125.53586 1.000 38.78553 446 VAL B CA 1
ATOM 2060 C C . VAL B 1 101 ? 41.24151 -30.12605 124.14242 1.000 40.78479 446 VAL B C 1
ATOM 2061 O O . VAL B 1 101 ? 40.68941 -29.69535 123.12795 1.000 42.49023 446 VAL B O 1
ATOM 2065 N N . ARG B 1 102 ? 42.31598 -30.92229 124.10830 1.000 46.23380 447 ARG B N 1
ATOM 2066 C CA . ARG B 1 102 ? 42.82246 -31.53457 122.89397 1.000 42.47988 447 ARG B CA 1
ATOM 2067 C C . ARG B 1 102 ? 42.35023 -32.98040 122.80632 1.000 37.51326 447 ARG B C 1
ATOM 2068 O O . ARG B 1 102 ? 42.18630 -33.64761 123.83235 1.000 43.05495 447 ARG B O 1
ATOM 2076 N N . PRO B 1 103 ? 42.10233 -33.49172 121.59845 1.000 42.54955 448 PRO B N 1
ATOM 2077 C CA . PRO B 1 103 ? 41.69240 -34.90066 121.47326 1.000 41.68961 448 PRO B CA 1
ATOM 2078 C C . PRO B 1 103 ? 42.72223 -35.88201 122.00713 1.000 41.60738 448 PRO B C 1
ATOM 2079 O O . PRO B 1 103 ? 42.35878 -37.01673 122.34000 1.000 41.00633 448 PRO B O 1
ATOM 2083 N N . THR B 1 104 ? 43.99111 -35.48545 122.10225 1.000 44.68465 449 THR B N 1
ATOM 2084 C CA . THR B 1 104 ? 45.04028 -36.35776 122.61108 1.000 44.90754 449 THR B CA 1
ATOM 2085 C C . THR B 1 104 ? 45.18447 -36.29783 124.12654 1.000 45.00488 449 THR B C 1
ATOM 2086 O O . THR B 1 104 ? 45.92652 -37.10690 124.69251 1.000 42.38064 449 THR B O 1
ATOM 2090 N N . ASP B 1 105 ? 44.50781 -35.36459 124.79118 1.000 45.19731 450 ASP B N 1
ATOM 2091 C CA . ASP B 1 105 ? 44.57068 -35.28343 126.24244 1.000 44.61768 450 ASP B CA 1
ATOM 2092 C C . ASP B 1 105 ? 43.85184 -36.47011 126.87375 1.000 40.29900 450 ASP B C 1
ATOM 2093 O O . ASP B 1 105 ? 42.84125 -36.95901 126.36141 1.000 42.24612 450 ASP B O 1
ATOM 2098 N N . THR B 1 106 ? 44.38184 -36.92853 128.00419 1.000 41.47728 451 THR B N 1
ATOM 2099 C CA . THR B 1 106 ? 43.79847 -38.06833 128.69059 1.000 48.25902 451 THR B CA 1
ATOM 2100 C C . THR B 1 106 ? 42.56251 -37.64282 129.48014 1.000 43.76717 451 THR B C 1
ATOM 2101 O O . THR B 1 106 ? 42.24651 -36.45765 129.61123 1.000 38.07037 451 THR B O 1
ATOM 2105 N N . VAL B 1 107 ? 41.85262 -38.64028 130.00844 1.000 45.32329 452 VAL B N 1
ATOM 2106 C CA . VAL B 1 107 ? 40.67220 -38.36165 130.81870 1.000 41.68984 452 VAL B CA 1
ATOM 2107 C C . VAL B 1 107 ? 41.06981 -37.70907 132.13718 1.000 47.36090 452 VAL B C 1
ATOM 2108 O O . VAL B 1 107 ? 40.35495 -36.84261 132.65715 1.000 45.70451 452 VAL B O 1
ATOM 2112 N N . LYS B 1 108 ? 42.22067 -38.10070 132.69387 1.000 40.88828 453 LYS B N 1
ATOM 2113 C CA . LYS B 1 108 ? 42.65515 -37.52665 133.96363 1.000 44.68637 453 LYS B CA 1
ATOM 2114 C C . LYS B 1 108 ? 42.92504 -36.03235 133.83308 1.000 47.75411 453 LYS B C 1
ATOM 2115 O O . LYS B 1 108 ? 42.58708 -35.25456 134.73252 1.000 43.03819 453 LYS B O 1
ATOM 2121 N N . GLN B 1 109 ? 43.52853 -35.61074 132.71751 1.000 40.81353 454 GLN B N 1
ATOM 2122 C CA . GLN B 1 109 ? 43.78530 -34.18811 132.51474 1.000 41.12899 454 GLN B CA 1
ATOM 2123 C C . GLN B 1 109 ? 42.48867 -33.39290 132.45643 1.000 37.38540 454 GLN B C 1
ATOM 2124 O O . GLN B 1 109 ? 42.44527 -32.24049 132.90317 1.000 41.56770 454 GLN B O 1
ATOM 2130 N N . LEU B 1 110 ? 41.42631 -33.98493 131.90737 1.000 38.31550 455 LEU B N 1
ATOM 2131 C CA . LEU B 1 110 ? 40.13117 -33.31536 131.90977 1.000 34.45740 455 LEU B CA 1
ATOM 2132 C C . LEU B 1 110 ? 39.53414 -33.30153 133.31082 1.000 33.69667 455 LEU B C 1
ATOM 2133 O O . LEU B 1 110 ? 38.88837 -32.32521 133.70937 1.000 34.53878 455 LEU B O 1
ATOM 2138 N N . LYS B 1 111 ? 39.74115 -34.37862 134.07161 1.000 29.76476 456 LYS B N 1
ATOM 2139 C CA . LYS B 1 111 ? 39.29654 -34.40037 135.46073 1.000 36.29299 456 LYS B CA 1
ATOM 2140 C C . LYS B 1 111 ? 40.03175 -33.35384 136.28968 1.000 38.09372 456 LYS B C 1
ATOM 2141 O O . LYS B 1 111 ? 39.45044 -32.74936 137.19847 1.000 42.10503 456 LYS B O 1
ATOM 2147 N N . GLN B 1 112 ? 41.31527 -33.12909 135.99490 1.000 43.57620 457 GLN B N 1
ATOM 2148 C CA . GLN B 1 112 ? 42.05592 -32.08241 136.69119 1.000 39.57252 457 GLN B CA 1
ATOM 2149 C C . GLN B 1 112 ? 41.56256 -30.69274 136.30334 1.000 38.25177 457 GLN B C 1
ATOM 2150 O O . GLN B 1 112 ? 41.65755 -29.75842 137.10750 1.000 46.80325 457 GLN B O 1
ATOM 2156 N N . GLN B 1 113 ? 41.03772 -30.53263 135.08419 1.000 42.74814 458 GLN B N 1
ATOM 2157 C CA . GLN B 1 113 ? 40.40015 -29.26958 134.72018 1.000 42.37164 458 GLN B CA 1
ATOM 2158 C C . GLN B 1 113 ? 39.08078 -29.08949 135.45850 1.000 42.96549 458 GLN B C 1
ATOM 2159 O O . GLN B 1 113 ? 38.75286 -27.98087 135.89766 1.000 50.27710 458 GLN B O 1
ATOM 2165 N N . ILE B 1 114 ? 38.31147 -30.17043 135.60451 1.000 44.60499 459 ILE B N 1
ATOM 2166 C CA . ILE B 1 114 ? 37.05062 -30.09539 136.33247 1.000 42.45367 459 ILE B CA 1
ATOM 2167 C C . ILE B 1 114 ? 37.30134 -29.76761 137.79860 1.000 43.85649 459 ILE B C 1
ATOM 2168 O O . ILE B 1 114 ? 36.52136 -29.03951 138.42173 1.000 40.19291 459 ILE B O 1
ATOM 2173 N N . TYR B 1 115 ? 38.40017 -30.26677 138.36397 1.000 45.59712 460 TYR B N 1
ATOM 2174 C CA . TYR B 1 115 ? 38.71911 -29.99803 139.76007 1.000 47.92655 460 TYR B CA 1
ATOM 2175 C C . TYR B 1 115 ? 39.23775 -28.58166 139.96699 1.000 48.24458 460 TYR B C 1
ATOM 2176 O O . TYR B 1 115 ? 38.96391 -27.97385 141.00620 1.000 52.65869 460 TYR B O 1
ATOM 2178 N N . ALA B 1 116 ? 39.97485 -28.04047 138.99565 1.000 39.23068 461 ALA B N 1
ATOM 2179 C CA . ALA B 1 116 ? 40.45397 -26.66761 139.10347 1.000 43.25268 461 ALA B CA 1
ATOM 2180 C C . ALA B 1 116 ? 39.32657 -25.65364 138.95592 1.000 41.15459 461 ALA B C 1
ATOM 2181 O O . ALA B 1 116 ? 39.41362 -24.55361 139.51209 1.000 48.36389 461 ALA B O 1
ATOM 2183 N N . CYS B 1 117 ? 38.27063 -25.99485 138.21819 1.000 45.24678 462 CYS B N 1
ATOM 2184 C CA . CYS B 1 117 ? 37.18323 -25.06199 137.94483 1.000 45.06053 462 CYS B CA 1
ATOM 2185 C C . CYS B 1 117 ? 35.94111 -25.31564 138.79003 1.000 46.15214 462 CYS B C 1
ATOM 2186 O O . CYS B 1 117 ? 35.34029 -24.36235 139.29569 1.000 48.06430 462 CYS B O 1
ATOM 2189 N N . GLN B 1 118 ? 35.53697 -26.57368 138.95951 1.000 44.11636 463 GLN B N 1
ATOM 2190 C CA . GLN B 1 118 ? 34.34359 -26.90151 139.72907 1.000 38.49721 463 GLN B CA 1
ATOM 2191 C C . GLN B 1 118 ? 34.65341 -27.39151 141.13790 1.000 48.93956 463 GLN B C 1
ATOM 2192 O O . GLN B 1 118 ? 33.71980 -27.62053 141.91461 1.000 51.95532 463 GLN B O 1
ATOM 2198 N N . HIS B 1 119 ? 35.93255 -27.56129 141.48225 1.000 50.42244 464 HIS B N 1
ATOM 2199 C CA . HIS B 1 119 ? 36.35568 -27.87290 142.85079 1.000 44.64774 464 HIS B CA 1
ATOM 2200 C C . HIS B 1 119 ? 35.79115 -29.21266 143.32258 1.000 47.81601 464 HIS B C 1
ATOM 2201 O O . HIS B 1 119 ? 35.24499 -29.33478 144.42198 1.000 47.91692 464 HIS B O 1
ATOM 2208 N N . VAL B 1 120 ? 35.91635 -30.22024 142.46908 1.000 52.55413 465 VAL B N 1
ATOM 2209 C CA . VAL B 1 120 ? 35.55493 -31.59426 142.79639 1.000 51.69361 465 VAL B CA 1
ATOM 2210 C C . VAL B 1 120 ? 36.80129 -32.44420 142.61187 1.000 45.28714 465 VAL B C 1
ATOM 2211 O O . VAL B 1 120 ? 37.33184 -32.52422 141.49860 1.000 45.33455 465 VAL B O 1
ATOM 2215 N N . PRO B 1 121 ? 37.31057 -33.09531 143.65826 1.000 48.56462 466 PRO B N 1
ATOM 2216 C CA . PRO B 1 121 ? 38.56290 -33.84922 143.52991 1.000 51.56563 466 PRO B CA 1
ATOM 2217 C C . PRO B 1 121 ? 38.48334 -34.92715 142.45899 1.000 49.50940 466 PRO B C 1
ATOM 2218 O O . PRO B 1 121 ? 37.41915 -35.48550 142.17804 1.000 47.06090 466 PRO B O 1
ATOM 2222 N N . VAL B 1 122 ? 39.63853 -35.19628 141.84695 1.000 45.87463 467 VAL B N 1
ATOM 2223 C CA . VAL B 1 122 ? 39.70702 -36.10625 140.70668 1.000 43.59172 467 VAL B CA 1
ATOM 2224 C C . VAL B 1 122 ? 39.19888 -37.49381 141.09162 1.000 44.84774 467 VAL B C 1
ATOM 2225 O O . VAL B 1 122 ? 38.40970 -38.10605 140.36559 1.000 51.19496 467 VAL B O 1
ATOM 2229 N N . GLU B 1 123 ? 39.64133 -38.00241 142.24478 1.000 46.07044 468 GLU B N 1
ATOM 2230 C CA . GLU B 1 123 ? 39.24278 -39.34524 142.65690 1.000 50.69159 468 GLU B CA 1
ATOM 2231 C C . GLU B 1 123 ? 37.74189 -39.46738 142.89079 1.000 43.89319 468 GLU B C 1
ATOM 2232 O O . GLU B 1 123 ? 37.22090 -40.58790 142.89600 1.000 43.40224 468 GLU B O 1
ATOM 2238 N N . GLN B 1 124 ? 37.03547 -38.35241 143.08008 1.000 45.26936 469 GLN B N 1
ATOM 2239 C CA . GLN B 1 124 ? 35.58376 -38.39132 143.19916 1.000 46.96409 469 GLN B CA 1
ATOM 2240 C C . GLN B 1 124 ? 34.87122 -38.41716 141.85376 1.000 47.37183 469 GLN B C 1
ATOM 2241 O O . GLN B 1 124 ? 33.67537 -38.72243 141.81544 1.000 49.81224 469 GLN B O 1
ATOM 2247 N N . GLN B 1 125 ? 35.56328 -38.11083 140.76025 1.000 52.16816 470 GLN B N 1
ATOM 2248 C CA . GLN B 1 125 ? 34.92097 -37.92182 139.46635 1.000 44.68957 470 GLN B CA 1
ATOM 2249 C C . GLN B 1 125 ? 34.75804 -39.25368 138.74376 1.000 43.89415 470 GLN B C 1
ATOM 2250 O O . GLN B 1 125 ? 35.71049 -40.03434 138.63946 1.000 44.20507 470 GLN B O 1
ATOM 2256 N N . ARG B 1 126 ? 33.54608 -39.50647 138.24959 1.000 40.14250 471 ARG B N 1
ATOM 2257 C CA . ARG B 1 126 ? 33.25783 -40.64584 137.38263 1.000 50.15443 471 ARG B CA 1
ATOM 2258 C C . ARG B 1 126 ? 32.57702 -40.11568 136.12788 1.000 44.06291 471 ARG B C 1
ATOM 2259 O O . ARG B 1 126 ? 31.40923 -39.71565 136.17201 1.000 42.16605 471 ARG B O 1
ATOM 2267 N N . LEU B 1 127 ? 33.30586 -40.11410 135.01552 1.000 42.77624 472 LEU B N 1
ATOM 2268 C CA . LEU B 1 127 ? 32.85377 -39.51302 133.76697 1.000 43.36828 472 LEU B CA 1
ATOM 2269 C C . LEU B 1 127 ? 32.29785 -40.58448 132.83701 1.000 40.67689 472 LEU B C 1
ATOM 2270 O O . LEU B 1 127 ? 32.90434 -41.64856 132.67448 1.000 46.00089 472 LEU B O 1
ATOM 2275 N N . THR B 1 128 ? 31.14640 -40.30053 132.23189 1.000 47.84977 473 THR B N 1
ATOM 2276 C CA . THR B 1 128 ? 30.49110 -41.21070 131.30374 1.000 45.20168 473 THR B CA 1
ATOM 2277 C C . THR B 1 128 ? 30.26822 -40.51474 129.96722 1.000 41.27434 473 THR B C 1
ATOM 2278 O O . THR B 1 128 ? 29.83106 -39.35992 129.92327 1.000 40.64212 473 THR B O 1
ATOM 2282 N N . TYR B 1 129 ? 30.57559 -41.21996 128.87851 1.000 38.54564 474 TYR B N 1
ATOM 2283 C CA . TYR B 1 129 ? 30.35182 -40.71798 127.52776 1.000 41.27503 474 TYR B CA 1
ATOM 2284 C C . TYR B 1 129 ? 29.55807 -41.75245 126.74451 1.000 49.87272 474 TYR B C 1
ATOM 2285 O O . TYR B 1 129 ? 30.00507 -42.89434 126.59378 1.000 50.26907 474 TYR B O 1
ATOM 2294 N N . GLU B 1 130 ? 28.37933 -41.34728 126.27023 1.000 55.53091 475 GLU B N 1
ATOM 2295 C CA . GLU B 1 130 ? 27.42776 -42.17704 125.52082 1.000 56.00923 475 GLU B CA 1
ATOM 2296 C C . GLU B 1 130 ? 27.22787 -43.54617 126.17689 1.000 58.64715 475 GLU B C 1
ATOM 2297 O O . GLU B 1 130 ? 27.37411 -44.60089 125.55707 1.000 55.96243 475 GLU B O 1
ATOM 2303 N N . THR B 1 131 ? 26.87287 -43.49972 127.46167 1.000 64.09011 476 THR B N 1
ATOM 2304 C CA . THR B 1 131 ? 26.53826 -44.69106 128.24303 1.000 65.78285 476 THR B CA 1
ATOM 2305 C C . THR B 1 131 ? 27.75494 -45.60737 128.38940 1.000 65.78244 476 THR B C 1
ATOM 2306 O O . THR B 1 131 ? 27.65991 -46.83236 128.28181 1.000 68.74610 476 THR B O 1
ATOM 2310 N N . LYS B 1 132 ? 28.91702 -45.00248 128.62442 1.000 62.30082 477 LYS B N 1
ATOM 2311 C CA . LYS B 1 132 ? 30.15306 -45.75259 128.80572 1.000 58.32872 477 LYS B CA 1
ATOM 2312 C C . LYS B 1 132 ? 31.07109 -44.97811 129.73696 1.000 53.64891 477 LYS B C 1
ATOM 2313 O O . LYS B 1 132 ? 31.29385 -43.78078 129.53916 1.000 53.15513 477 LYS B O 1
ATOM 2319 N N . GLU B 1 133 ? 31.60579 -45.66467 130.74113 1.000 53.62224 478 GLU B N 1
ATOM 2320 C CA . GLU B 1 133 ? 32.45661 -45.02236 131.73112 1.000 55.56097 478 GLU B CA 1
ATOM 2321 C C . GLU B 1 133 ? 33.88677 -44.91876 131.21497 1.000 54.17711 478 GLU B C 1
ATOM 2322 O O . GLU B 1 133 ? 34.40255 -45.83962 130.57251 1.000 56.03854 478 GLU B O 1
ATOM 2328 N N . LEU B 1 134 ? 34.52529 -43.78851 131.50166 1.000 51.44190 479 LEU B N 1
ATOM 2329 C CA . LEU B 1 134 ? 35.85648 -43.48978 130.99573 1.000 49.19620 479 LEU B CA 1
ATOM 2330 C C . LEU B 1 134 ? 36.91511 -43.82981 132.03729 1.000 50.66598 479 LEU B C 1
ATOM 2331 O O . LEU B 1 134 ? 36.69855 -43.65496 133.24016 1.000 52.63862 479 LEU B O 1
ATOM 2336 N N . GLU B 1 135 ? 38.05714 -44.32302 131.56692 1.000 45.71591 480 GLU B N 1
ATOM 2337 C CA . GLU B 1 135 ? 39.21835 -44.56103 132.41024 1.000 47.72571 480 GLU B CA 1
ATOM 2338 C C . GLU B 1 135 ? 40.22358 -43.42761 132.24063 1.000 46.49351 480 GLU B C 1
ATOM 2339 O O . GLU B 1 135 ? 40.38279 -42.87214 131.15091 1.000 44.15281 480 GLU B O 1
ATOM 2345 N N . ASN B 1 136 ? 40.90799 -43.09352 133.33752 1.000 43.94037 481 ASN B N 1
ATOM 2346 C CA . ASN B 1 136 ? 41.73615 -41.89233 133.37663 1.000 50.09173 481 ASN B CA 1
ATOM 2347 C C . ASN B 1 136 ? 42.97540 -41.98255 132.49400 1.000 48.25446 481 ASN B C 1
ATOM 2348 O O . ASN B 1 136 ? 43.56344 -40.94383 132.17488 1.000 46.32209 481 ASN B O 1
ATOM 2353 N N . HIS B 1 137 ? 43.39182 -43.18322 132.09379 1.000 47.62858 482 HIS B N 1
ATOM 2354 C CA . HIS B 1 137 ? 44.62678 -43.32032 131.33164 1.000 49.65732 482 HIS B CA 1
ATOM 2355 C C . HIS B 1 137 ? 44.42110 -43.23373 129.82484 1.000 42.15838 482 HIS B C 1
ATOM 2356 O O . HIS B 1 137 ? 45.38980 -42.98791 129.09728 1.000 43.12853 482 HIS B O 1
ATOM 2363 N N . HIS B 1 138 ? 43.20075 -43.43511 129.33791 1.000 45.71832 483 HIS B N 1
ATOM 2364 C CA . HIS B 1 138 ? 42.93730 -43.33345 127.91113 1.000 45.75467 483 HIS B CA 1
ATOM 2365 C C . HIS B 1 138 ? 42.73930 -41.87916 127.50184 1.000 42.79467 483 HIS B C 1
ATOM 2366 O O . HIS B 1 138 ? 42.35644 -41.02741 128.30814 1.000 37.70334 483 HIS B O 1
ATOM 2373 N N . THR B 1 139 ? 43.00851 -41.60235 126.23125 1.000 42.89594 484 THR B N 1
ATOM 2374 C CA . THR B 1 139 ? 42.79913 -40.27400 125.68408 1.000 43.22470 484 THR B CA 1
ATOM 2375 C C . THR B 1 139 ? 41.34295 -40.10579 125.25669 1.000 42.37992 484 THR B C 1
ATOM 2376 O O . THR B 1 139 ? 40.57915 -41.06995 125.15105 1.000 43.43020 484 THR B O 1
ATOM 2380 N N . LEU B 1 140 ? 40.95591 -38.85161 125.01602 1.000 43.62079 485 LEU B N 1
ATOM 2381 C CA . LEU B 1 140 ? 39.59364 -38.58359 124.57036 1.000 42.66746 485 LEU B CA 1
ATOM 2382 C C . LEU B 1 140 ? 39.35548 -39.08663 123.15224 1.000 43.68044 485 LEU B C 1
ATOM 2383 O O . LEU B 1 140 ? 38.24301 -39.52076 122.83143 1.000 35.04927 485 LEU B O 1
ATOM 2388 N N . GLU B 1 141 ? 40.37520 -39.03792 122.29059 1.000 41.49032 486 GLU B N 1
ATOM 2389 C CA . GLU B 1 141 ? 40.21354 -39.57049 120.94337 1.000 45.00640 486 GLU B CA 1
ATOM 2390 C C . GLU B 1 141 ? 40.15755 -41.09210 120.92897 1.000 48.96776 486 GLU B C 1
ATOM 2391 O O . GLU B 1 141 ? 39.65748 -41.66917 119.95748 1.000 51.61416 486 GLU B O 1
ATOM 2397 N N . HIS B 1 142 ? 40.66419 -41.75421 121.97418 1.000 45.16121 487 HIS B N 1
ATOM 2398 C CA . HIS B 1 142 ? 40.49587 -43.19987 122.07315 1.000 48.53527 487 HIS B CA 1
ATOM 2399 C C . HIS B 1 142 ? 39.03265 -43.57558 122.26277 1.000 47.13067 487 HIS B C 1
ATOM 2400 O O . HIS B 1 142 ? 38.60943 -44.65260 121.82734 1.000 50.66014 487 HIS B O 1
ATOM 2407 N N . TYR B 1 143 ? 38.25163 -42.70936 122.90404 1.000 43.28196 488 TYR B N 1
ATOM 2408 C CA . TYR B 1 143 ? 36.81876 -42.91472 123.04741 1.000 45.84210 488 TYR B CA 1
ATOM 2409 C C . TYR B 1 143 ? 36.02271 -42.21197 121.95805 1.000 45.05748 488 TYR B C 1
ATOM 2410 O O . TYR B 1 143 ? 34.78811 -42.25029 121.99135 1.000 44.79415 488 TYR B O 1
ATOM 2419 N N . HIS B 1 144 ? 36.70384 -41.57671 121.00096 1.000 47.12215 489 HIS B N 1
ATOM 2420 C CA . HIS B 1 144 ? 36.06070 -40.88198 119.88484 1.000 42.90589 489 HIS B CA 1
ATOM 2421 C C . HIS B 1 144 ? 35.07729 -39.82017 120.37320 1.000 42.87585 489 HIS B C 1
ATOM 2422 O O . HIS B 1 144 ? 33.97588 -39.67494 119.83822 1.000 41.74531 489 HIS B O 1
ATOM 2429 N N . VAL B 1 145 ? 35.47355 -39.07863 121.40891 1.000 41.10012 490 VAL B N 1
ATOM 2430 C CA . VAL B 1 145 ? 34.64723 -37.98036 121.89743 1.000 38.02072 490 VAL B CA 1
ATOM 2431 C C . VAL B 1 145 ? 34.56354 -36.91561 120.81465 1.000 36.73715 490 VAL B C 1
ATOM 2432 O O . VAL B 1 145 ? 35.58127 -36.34027 120.41027 1.000 42.35234 490 VAL B O 1
ATOM 2436 N N . GLN B 1 146 ? 33.34995 -36.63996 120.34357 1.000 33.13780 491 GLN B N 1
ATOM 2437 C CA . GLN B 1 146 ? 33.20346 -35.65481 119.28507 1.000 36.47471 491 GLN B CA 1
ATOM 2438 C C . GLN B 1 146 ? 33.25835 -34.24017 119.86092 1.000 35.50649 491 GLN B C 1
ATOM 2439 O O . GLN B 1 146 ? 32.91240 -34.02322 121.02643 1.000 37.82124 491 GLN B O 1
ATOM 2445 N N . PRO B 1 147 ? 33.73233 -33.27189 119.07805 1.000 36.36785 492 PRO B N 1
ATOM 2446 C CA . PRO B 1 147 ? 33.76395 -31.88302 119.55648 1.000 33.40305 492 PRO B CA 1
ATOM 2447 C C . PRO B 1 147 ? 32.37864 -31.40614 119.97414 1.000 36.21526 492 PRO B C 1
ATOM 2448 O O . PRO B 1 147 ? 31.37892 -31.68216 119.30540 1.000 37.61371 492 PRO B O 1
ATOM 2452 N N . ARG B 1 148 ? 32.33243 -30.69483 121.10341 1.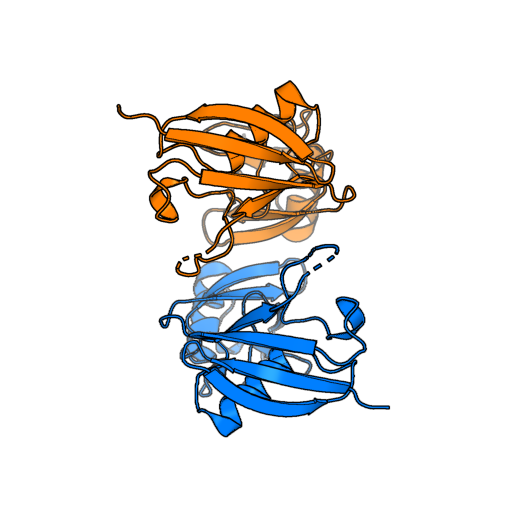000 35.39536 493 ARG B N 1
ATOM 2453 C CA . ARG B 1 148 ? 31.12234 -30.08919 121.65410 1.000 35.81175 493 ARG B CA 1
ATOM 2454 C C . ARG B 1 148 ? 30.06870 -31.11433 122.05881 1.000 35.34385 493 ARG B C 1
ATOM 2455 O O . ARG B 1 148 ? 28.89223 -30.76654 122.20087 1.000 33.60212 493 ARG B O 1
ATOM 2463 N N . SER B 1 149 ? 30.45670 -32.37260 122.25723 1.000 35.34588 494 SER B N 1
ATOM 2464 C CA . SER B 1 149 ? 29.53445 -33.36499 122.78608 1.000 34.36469 494 SER B CA 1
ATOM 2465 C C . SER B 1 149 ? 29.48053 -33.25629 124.30876 1.000 35.85518 494 SER B C 1
ATOM 2466 O O . SER B 1 149 ? 30.15335 -32.42465 124.92459 1.000 32.78634 494 SER B O 1
ATOM 2469 N N . THR B 1 150 ? 28.67187 -34.10913 124.92997 1.000 38.60292 495 THR B N 1
ATOM 2470 C CA . THR B 1 150 ? 28.40113 -34.03287 126.35907 1.000 35.69679 495 THR B CA 1
ATOM 2471 C C . THR B 1 150 ? 29.02286 -35.22369 127.07669 1.000 34.71464 495 THR B C 1
ATOM 2472 O O . THR B 1 150 ? 28.80885 -36.37620 126.68386 1.000 27.96301 495 THR B O 1
ATOM 2476 N N . ILE B 1 151 ? 29.79161 -34.93766 128.12438 1.000 37.96743 496 ILE B N 1
ATOM 2477 C CA . ILE B 1 151 ? 30.29497 -35.94307 129.05202 1.000 37.05299 496 ILE B CA 1
ATOM 2478 C C . ILE B 1 151 ? 29.59805 -35.71790 130.38493 1.000 37.35096 496 ILE B C 1
ATOM 2479 O O . ILE B 1 151 ? 29.52492 -34.58113 130.86874 1.000 34.76362 496 ILE B O 1
ATOM 2484 N N . TYR B 1 152 ? 29.08778 -36.79202 130.97798 1.000 33.39682 497 TYR B N 1
ATOM 2485 C CA . TYR B 1 152 ? 28.28427 -36.70497 132.18908 1.000 41.40010 497 TYR B CA 1
ATOM 2486 C C . TYR B 1 152 ? 29.14859 -36.95071 133.41724 1.000 42.88235 497 TYR B C 1
ATOM 2487 O O . TYR B 1 152 ? 29.95201 -37.88897 133.44392 1.000 42.45878 497 TYR B O 1
ATOM 2496 N N . LEU B 1 153 ? 28.97876 -36.10234 134.42661 1.000 45.71546 498 LEU B N 1
ATOM 2497 C CA . LEU B 1 153 ? 29.78946 -36.12462 135.63630 1.000 40.48767 498 LEU B CA 1
ATOM 2498 C C . LEU B 1 153 ? 28.92938 -36.56364 136.81358 1.000 43.06219 498 LEU B C 1
ATOM 2499 O O . LEU B 1 153 ? 27.93696 -35.90531 137.14343 1.000 48.03151 498 LEU B O 1
ATOM 2504 N N . LEU B 1 154 ? 29.31173 -37.67200 137.43993 1.000 46.15908 499 LEU B N 1
ATOM 2505 C CA . LEU B 1 154 ? 28.69601 -38.14125 138.67035 1.000 46.40744 499 LEU B CA 1
ATOM 2506 C C . LEU B 1 154 ? 29.76898 -38.29443 139.73837 1.000 46.30380 499 LEU B C 1
ATOM 2507 O O . LEU B 1 154 ? 30.92976 -38.58866 139.43724 1.000 43.30747 499 LEU B O 1
ATOM 2512 N N . LEU B 1 155 ? 29.37220 -38.09727 140.99130 1.000 47.06943 500 LEU B N 1
ATOM 2513 C CA . LEU B 1 155 ? 30.31202 -38.03479 142.10229 1.000 49.92859 500 LEU B CA 1
ATOM 2514 C C . LEU B 1 155 ? 30.26685 -39.32611 142.90941 1.000 47.29647 500 LEU B C 1
ATOM 2515 O O . LEU B 1 155 ? 29.19124 -39.76655 143.32991 1.000 51.39051 500 LEU B O 1
ATOM 2520 N N . ARG B 1 156 ? 31.43898 -39.92258 143.12888 1.000 42.02765 501 ARG B N 1
ATOM 2521 C CA . ARG B 1 156 ? 31.58117 -41.11655 143.95711 1.000 47.74113 501 ARG B CA 1
ATOM 2522 C C . ARG B 1 156 ? 32.63217 -40.83373 145.02044 1.000 49.49449 501 ARG B C 1
ATOM 2523 O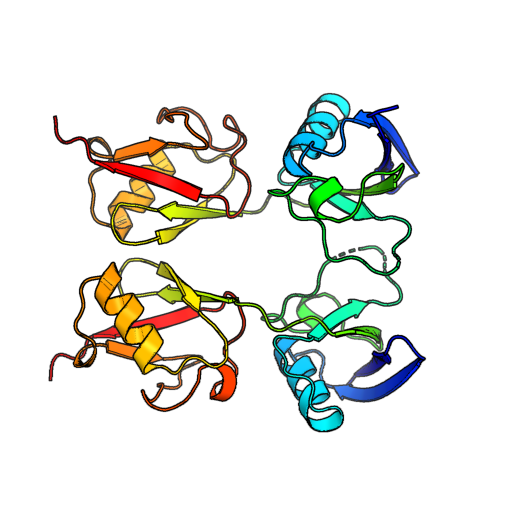 O . ARG B 1 156 ? 33.82376 -40.73696 144.71069 1.000 51.96692 501 ARG B O 1
ATOM 2525 N N . LEU B 1 157 ? 32.19285 -40.71599 146.26983 1.000 41.04541 502 LEU B N 1
ATOM 2526 C CA . LEU B 1 157 ? 33.07593 -40.37862 147.37636 1.000 44.63476 502 LEU B CA 1
ATOM 2527 C C . LEU B 1 157 ? 33.65716 -41.59467 148.08289 1.000 45.53715 502 LEU B C 1
ATOM 2528 O O . LEU B 1 157 ? 34.56593 -41.43512 148.90264 1.000 42.29006 502 LEU B O 1
ATOM 2533 N N . ARG B 1 158 ? 33.16410 -42.79393 147.80139 1.000 48.07825 503 ARG B N 1
ATOM 2534 C CA . ARG B 1 158 ? 33.66668 -43.97912 148.48361 1.000 48.05746 503 ARG B CA 1
ATOM 2535 C C . ARG B 1 158 ? 33.78954 -45.15956 147.52547 1.000 53.68592 503 ARG B C 1
ATOM 2536 O O . ARG B 1 158 ? 34.81445 -45.33242 146.86161 1.000 54.83806 503 ARG B O 1
#

Organism: Gallus gallus (NCBI:txid9031)

Radius of gyratio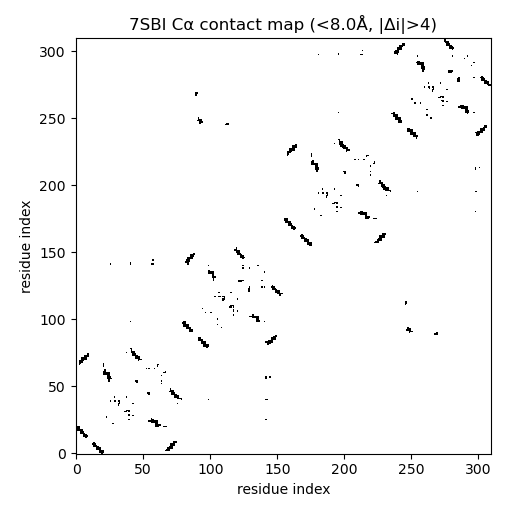n: 21.68 Å; Cα contacts (8 Å, |Δi|>4): 563; chains: 2; bounding box: 32×52×55 Å

InterPro domains:
  IPR000626 Ubiquitin-like domain [PF00240] (432-501)
  IPR000626 Ubiquitin-like domain [PF14560] (349-401)
  IPR000626 Ubiquitin-like domain [PS50053] (348-413)
  IPR000626 Ubiquitin-like domain [PS50053] (429-503)
  IPR000626 Ubiquitin-like domain [SM00213] (348-424)
  IPR000626 Ubiquitin-like domain [SM00213] (429-499)
  IPR002934 Polymerase, nucleotidyl transferase domain [PF01909] (42-98)
  IPR006116 2-5OAS/ClassI-CCAase, nucleotidyltransferase domain [cd05400] (33-211)
  IPR006117 2-5-oligoadenylate synthetase, C-terminal conserved site [PS00833] (298-308)
  IPR018952 2'-5'-oligoadenylate synthetase 1, domain 2/C-terminal [PF10421] (167-344)
  IPR019956 Ubiquitin domain [PR00348] (438-458)
  IPR019956 Ubiquitin domain [PR00348] (459-479)
  IPR019956 Ubiquitin domain [PR00348] (480-501)
  IPR029071 Ubiquitin-like domain superfamily [SSF54236] (348-424)
  IPR029071 Ubiquitin-like domain superfamily [SSF54236] (402-504)
  IPR043519 Nucleotidyltransferase superfamily [G3DSA:3.30.460.10] (4-163)
  IPR043519 Nucleotidyltransferase superfamily [SSF81301] (7-201)